Protein 5HGW (pdb70)

B-factor: mean 17.63, std 10.5, range [3.72, 69.84]

CATH classification: 3.90.45.10

InterPro domains:
  IPR023635 Peptide deformylase [MF_00163] (1-170)
  IPR023635 Peptide deformylase [PF01327] (2-158)
  IPR023635 Peptide deformylase [PIRSF004749] (2-160)
  IPR023635 Peptide deformylase [PR01576] (33-62)
  IPR023635 Peptide deformylase [PR01576] (97-108)
  IPR023635 Peptide deformylase [PR01576] (109-127)
  IPR023635 Peptide deformylase [PR01576] (128-157)
  IPR023635 Peptide deformylase [PTHR10458] (3-156)
  IPR023635 Peptide deformylase [TIGR00079] (3-159)
  IPR023635 Peptide deformylase [cd00487] (5-151)
  IPR036821 Peptide deformylase superfamily [G3DSA:3.90.45.10] (1-177)
  IPR036821 Peptide deformylase superfamily [SSF56420] (1-165)

Organism: Burkholderia ambifaria (strain MC40-6) (NCBI:txid398577)

Radius of gyration: 23.52 Å; Cα contacts (8 Å, |Δi|>4): 774; chains: 2; bounding box: 44×74×39 Å

Structure (mmCIF, N/CA/C/O backbone):
data_5HGW
#
_entry.id   5HGW
#
_cell.length_a   116.690
_cell.length_b   121.350
_cell.length_c   71.290
_cell.angle_alpha   90.000
_cell.angle_beta   90.000
_cell.angle_gamma   90.000
#
_symmetry.space_group_name_H-M   'C 2 2 21'
#
loop_
_entity.id
_entity.type
_entity.pdbx_description
1 polymer 'Peptide deformylase'
2 non-polymer 'FE (III) ION'
3 non-polymer 'SULFATE ION'
4 non-polymer 1,2-ETHANEDIOL
5 water water
#
loop_
_atom_site.group_PDB
_atom_site.id
_atom_site.type_symbol
_atom_site.label_atom_id
_atom_site.label_alt_id
_atom_site.label_comp_id
_atom_site.label_asym_id
_atom_site.label_entity_id
_atom_site.label_seq_id
_atom_site.pdbx_PDB_ins_code
_atom_site.Cartn_x
_atom_site.Cartn_y
_atom_site.Cartn_z
_atom_site.occupancy
_atom_site.B_iso_or_equiv
_atom_site.auth_seq_id
_atom_site.auth_comp_id
_atom_site.auth_asym_id
_atom_site.auth_atom_id
_atom_site.pdbx_PDB_model_num
ATOM 1 N N . HIS A 1 6 ? 42.988 38.361 -1.531 1.00 67.73 -2 HIS A N 1
ATOM 2 C CA . HIS A 1 6 ? 41.542 38.446 -1.318 1.00 65.57 -2 HIS A CA 1
ATOM 3 C C . HIS A 1 6 ? 41.160 38.340 0.161 1.00 59.66 -2 HIS A C 1
ATOM 4 O O . HIS A 1 6 ? 40.494 37.380 0.559 1.00 65.39 -2 HIS A O 1
ATOM 6 N N . HIS A 1 7 ? 41.555 39.329 0.965 1.00 44.13 -1 HIS A N 1
ATOM 7 C CA . HIS A 1 7 ? 41.393 39.216 2.410 1.00 35.09 -1 HIS A CA 1
ATOM 8 C C . HIS A 1 7 ? 39.932 39.376 2.824 1.00 27.51 -1 HIS A C 1
ATOM 9 O O . HIS A 1 7 ? 39.214 40.271 2.357 1.00 25.74 -1 HIS A O 1
ATOM 11 N N . HIS A 1 8 ? 39.488 38.496 3.721 1.00 23.39 0 HIS A N 1
ATOM 12 C CA . HIS A 1 8 ? 38.141 38.609 4.258 1.00 20.68 0 HIS A CA 1
ATOM 13 C C . HIS A 1 8 ? 37.952 39.918 5.013 1.00 22.30 0 HIS A C 1
ATOM 14 O O . HIS A 1 8 ? 38.801 40.309 5.818 1.00 24.25 0 HIS A O 1
ATOM 21 N N . MET A 1 9 ? 36.822 40.590 4.764 1.00 19.14 1 MET A N 1
ATOM 22 C CA . MET A 1 9 ? 36.432 41.789 5.497 1.00 18.55 1 MET A CA 1
ATOM 23 C C . MET A 1 9 ? 35.149 41.510 6.257 1.00 17.20 1 MET A C 1
ATOM 24 O O . MET A 1 9 ? 34.155 41.084 5.666 1.00 18.56 1 MET A O 1
ATOM 29 N N . ILE A 1 10 ? 35.166 41.760 7.563 1.00 17.10 2 ILE A N 1
ATOM 30 C CA . ILE A 1 10 ? 33.945 41.609 8.339 1.00 16.00 2 ILE A CA 1
ATOM 31 C C . ILE A 1 10 ? 32.855 42.501 7.751 1.00 15.08 2 ILE A C 1
ATOM 32 O O . ILE A 1 10 ? 33.111 43.631 7.312 1.00 18.03 2 ILE A O 1
ATOM 37 N N . ARG A 1 11 ? 31.625 41.992 7.715 1.00 14.32 3 ARG A N 1
ATOM 38 C CA A ARG A 1 11 ? 30.540 42.796 7.170 0.55 13.60 3 ARG A CA 1
ATOM 39 C CA B ARG A 1 11 ? 30.532 42.789 7.176 0.45 13.60 3 ARG A CA 1
ATOM 40 C C . ARG A 1 11 ? 30.162 43.899 8.150 1.00 13.07 3 ARG A C 1
ATOM 41 O O . ARG A 1 11 ? 29.987 43.656 9.350 1.00 13.61 3 ARG A O 1
ATOM 56 N N . GLU A 1 12 ? 30.029 45.116 7.634 1.00 13.53 4 GLU A N 1
ATOM 57 C CA . GLU A 1 12 ? 29.617 46.262 8.429 1.00 14.26 4 GLU A CA 1
ATOM 58 C C . GLU A 1 12 ? 28.119 46.253 8.693 1.00 12.00 4 GLU A C 1
ATOM 59 O O . GLU A 1 12 ? 27.314 45.789 7.876 1.00 13.96 4 GLU A O 1
ATOM 65 N N . ILE A 1 13 ? 27.739 46.799 9.849 1.00 12.69 5 ILE A N 1
ATOM 66 C CA . ILE A 1 13 ? 26.329 46.908 10.223 1.00 10.62 5 ILE A CA 1
ATOM 67 C C . ILE A 1 13 ? 25.775 48.206 9.673 1.00 10.34 5 ILE A C 1
ATOM 68 O O . ILE A 1 13 ? 26.355 49.269 9.902 1.00 14.59 5 ILE A O 1
ATOM 73 N N . LEU A 1 14 ? 24.676 48.122 8.927 1.00 9.86 6 LEU A N 1
ATOM 74 C CA . LEU A 1 14 ? 24.036 49.333 8.400 1.00 10.24 6 LEU A CA 1
ATOM 75 C C . LEU A 1 14 ? 23.396 50.136 9.530 1.00 12.82 6 LEU A C 1
ATOM 76 O O . LEU A 1 14 ? 22.780 49.568 10.434 1.00 11.40 6 LEU A O 1
ATOM 81 N N . LYS A 1 15 ? 23.526 51.464 9.467 1.00 10.45 7 LYS A N 1
ATOM 82 C CA . LYS A 1 15 ? 22.969 52.321 10.505 1.00 10.67 7 LYS A CA 1
ATOM 83 C C . LYS A 1 15 ? 21.627 52.897 10.082 1.00 11.04 7 LYS A C 1
ATOM 84 O O . LYS A 1 15 ? 21.377 53.135 8.895 1.00 10.91 7 LYS A O 1
ATOM 90 N N . MET A 1 16 ? 20.765 53.121 11.088 1.00 9.91 8 MET A N 1
ATOM 91 C CA A MET A 1 16 ? 19.457 53.709 10.816 0.51 9.50 8 MET A CA 1
ATOM 92 C CA B MET A 1 16 ? 19.462 53.732 10.855 0.49 9.83 8 MET A CA 1
ATOM 93 C C . MET A 1 16 ? 19.611 54.983 10.001 1.00 10.26 8 MET A C 1
ATOM 94 O O . MET A 1 16 ? 20.514 55.801 10.230 1.00 10.77 8 MET A O 1
ATOM 103 N N . GLY A 1 17 ? 18.721 55.126 9.010 1.00 10.64 9 GLY A N 1
ATOM 104 C CA . GLY A 1 17 ? 18.837 56.112 7.953 1.00 11.98 9 GLY A CA 1
ATOM 105 C C . GLY A 1 17 ? 19.140 55.466 6.618 1.00 11.89 9 GLY A C 1
ATOM 106 O O . GLY A 1 17 ? 18.764 56.010 5.568 1.00 14.04 9 GLY A O 1
ATOM 107 N N . ASP A 1 18 ? 19.768 54.293 6.639 1.00 12.54 10 ASP A N 1
ATOM 108 C CA . ASP A 1 18 ? 19.980 53.536 5.405 1.00 11.60 10 ASP A CA 1
ATOM 109 C C . ASP A 1 18 ? 18.649 52.962 4.931 1.00 13.02 10 ASP A C 1
ATOM 110 O O . ASP A 1 18 ? 17.962 52.297 5.718 1.00 11.72 10 ASP A O 1
ATOM 115 N N . PRO A 1 19 ? 18.217 53.225 3.694 1.00 11.57 11 PRO A N 1
ATOM 116 C CA . PRO A 1 19 ? 16.872 52.790 3.290 1.00 13.39 11 PRO A CA 1
ATOM 117 C C . PRO A 1 19 ? 16.735 51.284 3.244 1.00 12.88 11 PRO A C 1
ATOM 118 O O . PRO A 1 19 ? 15.603 50.776 3.318 1.00 14.66 11 PRO A O 1
ATOM 122 N N . ARG A 1 20 ? 17.849 50.543 3.191 1.00 13.36 12 ARG A N 1
ATOM 123 C CA . ARG A 1 20 ? 17.749 49.087 3.154 1.00 11.96 12 ARG A CA 1
ATOM 124 C C . ARG A 1 20 ? 17.120 48.532 4.425 1.00 13.23 12 ARG A C 1
ATOM 125 O O . ARG A 1 20 ? 16.508 47.444 4.397 1.00 14.14 12 ARG A O 1
ATOM 133 N N . LEU A 1 21 ? 17.252 49.255 5.556 1.00 11.05 13 LEU A N 1
ATOM 134 C CA . LEU A 1 21 ? 16.686 48.771 6.812 1.00 9.66 13 LEU A CA 1
ATOM 135 C C . LEU A 1 21 ? 15.164 48.906 6.854 1.00 12.60 13 LEU A C 1
ATOM 136 O O . LEU A 1 21 ? 14.535 48.342 7.764 1.00 12.04 13 LEU A O 1
ATOM 141 N N . LEU A 1 22 ? 14.564 49.609 5.896 1.00 12.26 14 LEU A N 1
ATOM 142 C CA . LEU A 1 22 ? 13.124 49.841 5.867 1.00 10.70 14 LEU A CA 1
ATOM 143 C C . LEU A 1 22 ? 12.422 48.901 4.902 1.00 12.79 14 LEU A C 1
ATOM 144 O O . LEU A 1 22 ? 11.182 48.926 4.799 1.00 14.34 14 LEU A O 1
ATOM 149 N N . GLU A 1 23 ? 13.187 48.094 4.169 1.00 11.20 15 GLU A N 1
ATOM 150 C CA A GLU A 1 23 ? 12.624 47.168 3.199 0.51 11.18 15 GLU A CA 1
ATOM 151 C CA B GLU A 1 23 ? 12.585 47.189 3.207 0.49 11.43 15 GLU A CA 1
ATOM 152 C C . GLU A 1 23 ? 12.035 45.948 3.909 1.00 11.11 15 GLU A C 1
ATOM 153 O O . GLU A 1 23 ? 12.312 45.688 5.080 1.00 14.32 15 GLU A O 1
ATOM 164 N N . VAL A 1 24 ? 11.185 45.217 3.195 1.00 10.71 16 VAL A N 1
ATOM 165 C CA . VAL A 1 24 ? 10.650 43.962 3.715 1.00 10.97 16 VAL A CA 1
ATOM 166 C C . VAL A 1 24 ? 11.467 42.828 3.106 1.00 10.12 16 VAL A C 1
ATOM 167 O O . VAL A 1 24 ? 11.504 42.670 1.883 1.00 11.69 16 VAL A O 1
ATOM 171 N N . ALA A 1 25 ? 12.125 42.035 3.953 1.00 9.78 17 ALA A N 1
ATOM 172 C CA . ALA A 1 25 ? 13.044 41.014 3.452 1.00 10.08 17 ALA A CA 1
ATOM 173 C C . ALA A 1 25 ? 12.323 39.900 2.707 1.00 12.73 17 ALA A C 1
ATOM 174 O O . ALA A 1 25 ? 11.182 39.544 3.018 1.00 12.37 17 ALA A O 1
ATOM 176 N N . LYS A 1 26 ? 13.033 39.331 1.686 1.00 10.89 18 LYS A N 1
ATOM 177 C CA . LYS A 1 26 ? 12.494 38.260 0.870 1.00 11.31 18 LYS A CA 1
ATOM 178 C C . LYS A 1 26 ? 12.727 36.912 1.542 1.00 11.33 18 LYS A C 1
ATOM 179 O O . LYS A 1 26 ? 13.722 36.714 2.250 1.00 11.12 18 LYS A O 1
ATOM 185 N N . PRO A 1 27 ? 11.868 35.930 1.315 1.00 11.9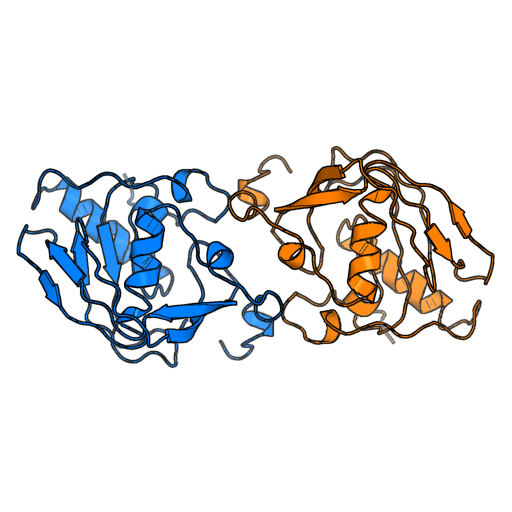5 19 PRO A N 1
ATOM 186 C CA . PRO A 1 27 ? 12.143 34.611 1.901 1.00 13.14 19 PRO A CA 1
ATOM 187 C C . PRO A 1 27 ? 13.339 33.927 1.252 1.00 12.36 19 PRO A C 1
ATOM 188 O O . PRO A 1 27 ? 13.634 34.102 0.059 1.00 15.13 19 PRO A O 1
ATOM 192 N N . VAL A 1 28 ? 14.012 33.119 2.057 1.00 12.23 20 VAL A N 1
ATOM 193 C CA . VAL A 1 28 ? 15.024 32.202 1.540 1.00 13.73 20 VAL A CA 1
ATOM 194 C C . VAL A 1 28 ? 14.338 31.073 0.785 1.00 16.27 20 VAL A C 1
ATOM 195 O O . VAL A 1 28 ? 13.472 30.372 1.331 1.00 15.64 20 VAL A O 1
ATOM 199 N N . ALA A 1 29 ? 14.758 30.849 -0.471 1.00 15.95 21 ALA A N 1
ATOM 200 C CA . ALA A 1 29 ? 14.135 29.815 -1.289 1.00 16.99 21 ALA A CA 1
ATOM 201 C C . ALA A 1 29 ? 14.831 28.467 -1.213 1.00 19.46 21 ALA A C 1
ATOM 202 O O . ALA A 1 29 ? 14.178 27.435 -1.379 1.00 24.51 21 ALA A O 1
ATOM 204 N N . GLN A 1 30 ? 16.136 28.440 -0.988 1.00 17.54 22 GLN A N 1
ATOM 205 C CA . GL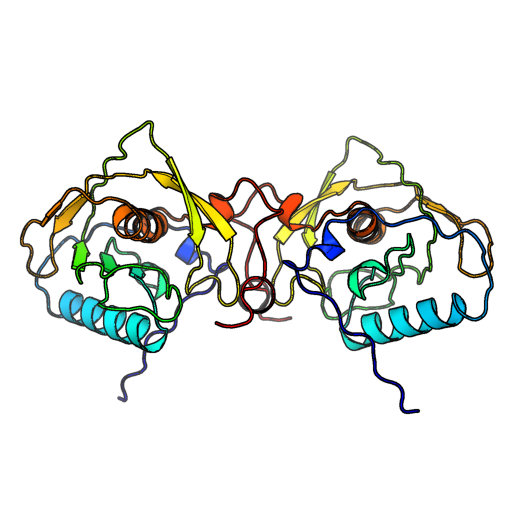N A 1 30 ? 16.873 27.185 -1.004 1.00 18.94 22 GLN A CA 1
ATOM 206 C C . GLN A 1 30 ? 17.685 27.081 0.274 1.00 17.21 22 GLN A C 1
ATOM 207 O O . GLN A 1 30 ? 18.431 28.005 0.604 1.00 18.08 22 GLN A O 1
ATOM 209 N N . PHE A 1 31 ? 17.538 25.969 0.984 1.00 15.71 23 PHE A N 1
ATOM 210 C CA . PHE A 1 31 ? 18.308 25.784 2.208 1.00 17.07 23 PHE A CA 1
ATOM 211 C C . PHE A 1 31 ? 19.579 25.004 1.941 1.00 15.50 23 PHE A C 1
ATOM 212 O O . PHE A 1 31 ? 19.752 24.377 0.894 1.00 18.04 23 PHE A O 1
ATOM 220 N N . ASP A 1 32 ? 20.494 25.088 2.910 1.00 15.53 24 ASP A N 1
ATOM 221 C CA . ASP A 1 32 ? 21.679 24.242 2.940 1.00 15.92 24 ASP A CA 1
ATOM 222 C C . ASP A 1 32 ? 22.556 24.461 1.711 1.00 17.76 24 ASP A C 1
ATOM 223 O O . ASP A 1 32 ? 23.133 23.519 1.161 1.00 20.33 24 ASP A O 1
ATOM 228 N N . THR A 1 33 ? 22.672 25.721 1.275 1.00 15.67 25 THR A N 1
ATOM 229 C CA . THR A 1 33 ? 23.564 26.027 0.165 1.00 15.43 25 THR A CA 1
ATOM 230 C C . THR A 1 33 ? 24.872 26.587 0.686 1.00 15.15 25 THR A C 1
ATOM 231 O O . THR A 1 33 ? 24.915 27.163 1.773 1.00 14.59 25 THR A O 1
ATOM 235 N N . PRO A 1 34 ? 25.957 26.483 -0.080 1.00 15.25 26 PRO A N 1
ATOM 236 C CA . PRO A 1 34 ? 27.201 27.160 0.335 1.00 15.34 26 PRO A CA 1
ATOM 237 C C . PRO A 1 34 ? 26.985 28.649 0.611 1.00 15.14 26 PRO A C 1
ATOM 238 O O . PRO A 1 34 ? 27.466 29.182 1.610 1.00 15.60 26 PRO A O 1
ATOM 242 N N . GLU A 1 35 ? 26.223 29.326 -0.247 1.00 14.08 27 GLU A N 1
ATOM 243 C CA . GLU A 1 35 ? 25.964 30.752 -0.050 1.00 14.37 27 GLU A CA 1
ATOM 244 C C . GLU A 1 35 ? 25.272 31.032 1.287 1.00 11.95 27 GLU A C 1
ATOM 245 O O . GLU A 1 35 ? 25.610 32.001 1.983 1.00 13.28 27 GLU A O 1
ATOM 251 N N . LEU A 1 36 ? 24.284 30.213 1.650 1.00 13.32 28 LEU A N 1
ATOM 252 C CA . LEU A 1 36 ? 23.581 30.408 2.917 1.00 13.23 28 LEU A CA 1
ATOM 253 C C . LEU A 1 36 ? 24.499 30.149 4.099 1.00 11.66 28 LEU A C 1
ATOM 254 O O . LEU A 1 36 ? 24.466 30.893 5.094 1.00 11.06 28 LEU A O 1
ATOM 259 N N . HIS A 1 37 ? 25.337 29.109 4.017 1.00 11.06 29 HIS A N 1
ATOM 260 C CA . HIS A 1 37 ? 26.262 28.881 5.127 1.00 10.58 29 HIS A CA 1
ATOM 261 C C . HIS A 1 37 ? 27.236 30.047 5.263 1.00 11.54 29 HIS A C 1
ATOM 262 O O . HIS A 1 37 ? 27.593 30.439 6.387 1.00 12.22 29 HIS A O 1
ATOM 269 N N . GLU A 1 38 ? 27.639 30.660 4.144 1.00 11.59 30 GLU A N 1
ATOM 270 C CA . GLU A 1 38 ? 28.521 31.817 4.253 1.00 10.57 30 GLU A CA 1
ATOM 271 C C . GLU A 1 38 ? 27.803 33.015 4.873 1.00 11.02 30 GLU A C 1
ATOM 272 O O . GLU A 1 38 ? 28.372 33.707 5.731 1.00 11.59 30 GLU A O 1
ATOM 278 N N . ILE A 1 39 ? 26.553 33.274 4.472 1.00 12.33 31 ILE A N 1
ATOM 279 C CA . ILE A 1 39 ? 25.809 34.390 5.070 1.00 10.49 31 ILE A CA 1
ATOM 280 C C . ILE A 1 39 ? 25.703 34.201 6.578 1.00 10.59 31 ILE A C 1
ATOM 281 O O . ILE A 1 39 ? 25.906 35.136 7.362 1.00 9.98 31 ILE A O 1
ATOM 286 N N . VAL A 1 40 ? 25.360 32.986 7.008 1.00 9.39 32 VAL A N 1
ATOM 287 C CA . VAL A 1 40 ? 25.209 32.735 8.439 1.00 8.86 32 VAL A CA 1
ATOM 288 C C . VAL A 1 40 ? 26.543 32.963 9.155 1.00 9.23 32 VAL A C 1
ATOM 289 O O . VAL A 1 40 ? 26.595 33.590 10.227 1.00 10.27 32 VAL A O 1
ATOM 293 N N . ALA A 1 41 ? 27.649 32.483 8.564 1.00 8.07 33 ALA A N 1
ATOM 294 C CA . ALA A 1 41 ? 28.962 32.689 9.178 1.00 9.55 33 ALA A CA 1
ATOM 295 C C . ALA A 1 41 ? 29.283 34.169 9.294 1.00 10.77 33 ALA A C 1
ATOM 296 O O . ALA A 1 41 ? 29.821 34.617 10.317 1.00 9.76 33 ALA A O 1
ATOM 298 N N . ASP A 1 42 ? 29.019 34.934 8.237 1.00 10.73 34 ASP A N 1
ATOM 299 C CA . ASP A 1 42 ? 29.285 36.368 8.307 1.00 8.42 34 ASP A CA 1
ATOM 300 C C . ASP A 1 42 ? 28.408 37.046 9.361 1.00 8.13 34 ASP A C 1
ATOM 301 O O . ASP A 1 42 ? 28.847 37.981 10.055 1.00 8.90 34 ASP A O 1
ATOM 306 N N . MET A 1 43 ? 27.146 36.625 9.467 1.00 9.03 35 MET A N 1
ATOM 307 C CA . MET A 1 43 ? 26.269 37.242 10.466 1.00 9.40 35 MET A CA 1
ATOM 308 C C . MET A 1 43 ? 26.785 36.976 11.873 1.00 8.02 35 MET A C 1
ATOM 309 O O . MET A 1 43 ? 26.840 37.893 12.703 1.00 9.67 35 MET A O 1
ATOM 314 N N . PHE A 1 44 ? 27.182 35.735 12.167 1.00 9.14 36 PHE A N 1
ATOM 315 C CA . PHE A 1 44 ? 27.717 35.478 13.509 1.00 10.21 36 PHE A CA 1
ATOM 316 C C . PHE A 1 44 ? 28.986 36.264 13.746 1.00 9.99 36 PHE A C 1
ATOM 317 O O . PHE A 1 44 ? 29.198 36.783 14.841 1.00 9.59 36 PHE A O 1
ATOM 325 N N . GLU A 1 45 ? 29.847 36.366 12.733 1.00 9.34 37 GLU A N 1
ATOM 326 C CA . GLU A 1 45 ? 31.081 37.112 12.906 1.00 10.88 37 GLU A CA 1
ATOM 327 C C . GLU A 1 45 ? 30.788 38.563 13.255 1.00 9.87 37 GLU A C 1
ATOM 328 O O . GLU A 1 45 ? 31.352 39.118 14.209 1.00 10.99 37 GLU A O 1
ATOM 334 N N . THR A 1 46 ? 29.876 39.179 12.505 1.00 9.18 38 THR A N 1
ATOM 335 C CA . THR A 1 46 ? 29.525 40.577 12.725 1.00 9.13 38 THR A CA 1
ATOM 336 C C . THR A 1 46 ? 28.845 40.767 14.079 1.00 11.08 38 THR A C 1
ATOM 337 O O . THR A 1 46 ? 29.192 41.685 14.832 1.00 11.20 38 THR A O 1
ATOM 341 N N . MET A 1 47 ? 27.901 39.889 14.410 1.00 9.45 39 MET A N 1
ATOM 342 C CA . MET A 1 47 ? 27.175 39.989 15.681 1.00 9.37 39 MET A CA 1
ATOM 343 C C . MET A 1 47 ? 28.124 39.857 16.871 1.00 13.07 39 MET A C 1
ATOM 344 O O . MET A 1 47 ? 28.096 40.666 17.809 1.00 10.90 39 MET A O 1
ATOM 349 N N . HIS A 1 48 ? 28.990 38.843 16.844 1.00 11.84 40 HIS A N 1
ATOM 350 C CA . HIS A 1 48 ? 29.872 38.623 17.985 1.00 10.27 40 HIS A CA 1
ATOM 351 C C . HIS A 1 48 ? 30.847 39.770 18.171 1.00 12.74 40 HIS A C 1
ATOM 352 O O . HIS A 1 48 ? 31.110 40.198 19.310 1.00 14.44 40 HIS A O 1
ATOM 359 N N . HIS A 1 49 ? 31.376 40.308 17.067 1.00 11.71 41 HIS A N 1
ATOM 360 C CA . HIS A 1 49 ? 32.383 41.343 17.200 1.00 11.63 41 HIS A CA 1
ATOM 361 C C . HIS A 1 49 ? 31.786 42.593 17.830 1.00 11.90 41 HIS A C 1
ATOM 362 O O . HIS A 1 49 ? 32.483 43.330 18.547 1.00 15.63 41 HIS A O 1
ATOM 369 N N . ALA A 1 50 ? 30.488 42.805 17.619 1.00 11.83 42 ALA A N 1
ATOM 370 C CA . ALA A 1 50 ? 29.777 43.973 18.112 1.00 12.20 42 ALA A CA 1
ATOM 371 C C . ALA A 1 50 ? 29.013 43.721 19.403 1.00 15.39 42 ALA A C 1
ATOM 372 O O . ALA A 1 50 ? 28.278 44.611 19.851 1.00 13.00 42 ALA A O 1
ATOM 374 N N . ASN A 1 51 ? 29.167 42.548 20.017 1.00 12.23 43 ASN A N 1
ATOM 375 C CA . ASN A 1 51 ? 28.419 42.194 21.234 1.00 11.65 43 ASN A CA 1
ATOM 376 C C . ASN A 1 51 ? 26.914 42.271 21.029 1.00 12.80 43 ASN A C 1
ATOM 377 O O . ASN A 1 51 ? 26.162 42.720 21.908 1.00 13.03 43 ASN A O 1
ATOM 382 N N . GLY A 1 52 ? 26.470 41.810 19.866 1.00 11.21 44 GLY A N 1
ATOM 383 C CA . GLY A 1 52 ? 25.045 41.815 19.566 1.00 9.89 44 GLY A CA 1
ATOM 384 C C . GLY A 1 52 ? 24.303 40.745 20.350 1.00 11.34 44 GLY A C 1
ATOM 385 O O . GLY A 1 52 ? 24.835 39.684 20.657 1.00 11.37 44 GLY A O 1
ATOM 386 N N . ALA A 1 53 ? 23.035 41.044 20.679 1.00 9.61 45 ALA A N 1
ATOM 387 C CA . ALA A 1 53 ? 22.159 39.993 21.188 1.00 11.15 45 ALA A CA 1
ATOM 388 C C . ALA A 1 53 ? 21.549 39.182 20.053 1.00 12.90 45 ALA A C 1
ATOM 389 O O . ALA A 1 53 ? 21.172 38.025 20.255 1.00 10.30 45 ALA A O 1
ATOM 391 N N . GLY A 1 54 ? 21.462 39.779 18.871 1.00 10.95 46 GLY A N 1
ATOM 392 C CA . GLY A 1 54 ? 20.899 39.133 17.698 1.00 8.95 46 GLY A CA 1
ATOM 393 C C . GLY A 1 54 ? 21.307 39.964 16.503 1.00 11.10 46 GLY A C 1
ATOM 394 O O . GLY A 1 54 ? 21.907 41.035 16.639 1.00 10.73 46 GLY A O 1
ATOM 395 N N . LEU A 1 55 ? 20.964 39.464 15.324 1.00 9.53 47 LEU A N 1
ATOM 396 C CA . LEU A 1 55 ? 21.260 40.182 14.097 1.00 9.29 47 LEU A CA 1
ATOM 397 C C . LEU A 1 55 ? 20.307 39.668 13.023 1.00 9.49 47 LEU A C 1
ATOM 398 O O . LEU A 1 55 ? 19.999 38.470 12.984 1.00 10.69 47 LEU A O 1
ATOM 403 N N . ALA A 1 56 ? 19.855 40.568 12.155 1.00 8.22 48 ALA A N 1
ATOM 404 C CA . ALA A 1 56 ? 19.033 40.190 11.003 1.00 7.60 48 ALA A CA 1
ATOM 405 C C . ALA A 1 56 ? 19.788 40.486 9.713 1.00 8.49 48 ALA A C 1
ATOM 406 O O . ALA A 1 56 ? 20.563 41.435 9.645 1.00 9.21 48 ALA A O 1
ATOM 408 N N . ALA A 1 57 ? 19.610 39.630 8.712 1.00 8.36 49 ALA A N 1
ATOM 409 C CA . ALA A 1 57 ? 20.397 39.781 7.488 1.00 8.55 49 ALA A CA 1
ATOM 410 C C . ALA A 1 57 ? 20.290 41.171 6.859 1.00 11.70 49 ALA A C 1
ATOM 411 O O . ALA A 1 57 ? 21.310 41.671 6.356 1.00 10.32 49 ALA A O 1
ATOM 413 N N . PRO A 1 58 ? 19.151 41.867 6.887 1.00 9.88 50 PRO A N 1
ATOM 414 C CA . PRO A 1 58 ? 19.133 43.216 6.283 1.00 10.47 50 PRO A CA 1
ATOM 415 C C . PRO A 1 58 ? 20.111 44.173 6.929 1.00 10.07 50 PRO A C 1
ATOM 416 O O . PRO A 1 58 ? 20.559 45.116 6.260 1.00 11.48 50 PRO A O 1
ATOM 420 N N . GLN A 1 59 ? 20.510 43.918 8.173 1.00 9.53 51 GLN A N 1
ATOM 421 C CA . GLN A 1 59 ? 21.463 44.799 8.833 1.00 9.18 51 GLN A CA 1
ATOM 422 C C . GLN A 1 59 ? 22.865 44.700 8.256 1.00 10.65 51 GLN A C 1
ATOM 423 O O . GLN A 1 59 ? 23.698 45.572 8.558 1.00 11.64 51 GLN A O 1
ATOM 429 N N . ILE A 1 60 ? 23.183 43.620 7.520 1.00 10.95 52 ILE A N 1
ATOM 430 C CA . ILE A 1 60 ? 24.452 43.580 6.794 1.00 10.89 52 ILE A CA 1
ATOM 431 C C . ILE A 1 60 ? 24.193 43.622 5.290 1.00 11.48 52 ILE A C 1
ATOM 432 O O . ILE A 1 60 ? 25.026 43.156 4.486 1.00 14.99 52 ILE A O 1
ATOM 437 N N . GLY A 1 61 ? 23.080 44.246 4.898 1.00 11.78 53 GLY A N 1
ATOM 438 C CA . GLY A 1 61 ? 22.854 44.504 3.484 1.00 12.24 53 GLY A CA 1
ATOM 439 C C . GLY A 1 61 ? 22.345 43.329 2.675 1.00 15.14 53 GLY A C 1
ATOM 440 O O . GLY A 1 61 ? 22.429 43.363 1.446 1.00 19.71 53 GLY A O 1
ATOM 441 N N . ILE A 1 62 ? 21.777 42.318 3.318 1.00 12.76 54 ILE A N 1
ATOM 442 C CA . ILE A 1 62 ? 21.276 41.107 2.663 1.00 11.41 54 ILE A CA 1
ATOM 443 C C . ILE A 1 62 ? 19.774 41.057 2.919 1.00 11.39 54 ILE A C 1
ATOM 444 O O . ILE A 1 62 ? 19.332 40.859 4.067 1.00 12.04 54 ILE A O 1
ATOM 449 N N . GLY A 1 63 ? 18.984 41.194 1.845 1.00 13.14 55 GLY A N 1
ATOM 450 C CA . GLY A 1 63 ? 17.543 41.363 1.976 1.00 11.58 55 GLY A CA 1
ATOM 451 C C . GLY A 1 63 ? 16.789 40.052 2.066 1.00 9.91 55 GLY A C 1
ATOM 452 O O . GLY A 1 63 ? 15.870 39.802 1.282 1.00 12.06 55 GLY A O 1
ATOM 453 N N . LEU A 1 64 ? 17.174 39.223 3.040 1.00 9.83 56 LEU A N 1
ATOM 454 C CA . LEU A 1 64 ? 16.622 37.889 3.207 1.00 9.10 56 LEU A CA 1
ATOM 455 C C . LEU A 1 64 ? 16.112 37.687 4.630 1.00 9.44 56 LEU A C 1
ATOM 456 O O . LEU A 1 64 ? 16.611 38.296 5.591 1.00 9.22 56 LEU A O 1
ATOM 461 N N . GLN A 1 65 ? 15.137 36.789 4.759 1.00 9.99 57 GLN A N 1
ATOM 462 C CA . GLN A 1 65 ? 14.494 36.511 6.051 1.00 9.81 57 GLN A CA 1
ATOM 463 C C . GLN A 1 65 ? 15.352 35.549 6.866 1.00 8.41 57 GLN A C 1
ATOM 464 O O . GLN A 1 65 ? 15.051 34.361 7.011 1.00 9.53 57 GLN A O 1
ATOM 470 N N . ILE A 1 66 ? 16.437 36.085 7.422 1.00 8.20 58 ILE A N 1
ATOM 471 C CA . ILE A 1 66 ? 17.374 35.308 8.235 1.00 8.24 58 ILE A CA 1
ATOM 472 C C . ILE A 1 66 ? 17.637 36.113 9.498 1.00 9.86 58 ILE A C 1
ATOM 473 O O . ILE A 1 66 ? 18.070 37.275 9.414 1.00 10.21 58 ILE A O 1
ATOM 478 N N . ILE A 1 67 ? 17.393 35.510 10.660 1.00 9.31 59 ILE A N 1
ATOM 479 C CA . ILE A 1 67 ? 17.781 36.130 11.920 1.00 8.15 59 ILE A CA 1
ATOM 480 C C . ILE A 1 67 ? 18.622 35.137 12.701 1.00 8.75 59 ILE A C 1
ATOM 481 O O . ILE A 1 67 ? 18.456 33.916 12.589 1.00 9.56 59 ILE A O 1
ATOM 486 N N . ILE A 1 68 ? 19.561 35.678 13.488 1.00 9.26 60 ILE A N 1
ATOM 487 C CA . ILE A 1 68 ? 20.324 34.897 14.456 1.00 9.21 60 ILE A CA 1
ATOM 488 C C . ILE A 1 68 ? 20.214 35.592 15.804 1.00 9.73 60 ILE A C 1
ATOM 489 O O . ILE A 1 68 ? 19.952 36.800 15.874 1.00 9.65 60 ILE A O 1
ATOM 494 N N . PHE A 1 69 ? 20.358 34.809 16.878 1.00 9.30 61 PHE A N 1
ATOM 495 C CA . PHE A 1 69 ? 20.306 35.403 18.211 1.00 9.84 61 PHE A CA 1
ATOM 496 C C . PHE A 1 69 ? 20.823 34.399 19.227 1.00 13.33 61 PHE A C 1
ATOM 497 O O . PHE A 1 69 ? 20.984 33.218 18.930 1.00 12.88 61 PHE A O 1
ATOM 505 N N . GLY A 1 70 ? 21.121 34.900 20.411 1.00 12.03 62 GLY A N 1
ATOM 506 C CA . GLY A 1 70 ? 21.436 34.035 21.532 1.00 13.89 62 GLY A CA 1
ATOM 507 C C . GLY A 1 70 ? 22.884 34.149 21.963 1.00 13.10 62 GLY A C 1
ATOM 508 O O . GLY A 1 70 ? 23.762 34.586 21.221 1.00 14.16 62 GLY A O 1
ATOM 509 N N . PHE A 1 71 ? 23.114 33.744 23.217 1.00 11.89 63 PHE A N 1
ATOM 510 C CA . PHE A 1 71 ? 24.355 33.958 23.966 1.00 12.49 63 PHE A CA 1
ATOM 511 C C . PHE A 1 71 ? 24.200 33.289 25.321 1.00 15.35 63 PHE A C 1
ATOM 512 O O . PHE A 1 71 ? 23.083 33.001 25.762 1.00 14.74 63 PHE A O 1
ATOM 520 N N . GLY A 1 72 ? 25.338 33.023 25.974 1.00 14.17 64 GLY A N 1
ATOM 521 C CA . GLY A 1 72 ? 25.291 32.687 27.391 1.00 15.15 64 GLY A CA 1
ATOM 522 C C . GLY A 1 72 ? 25.148 33.963 28.192 1.00 21.81 64 GLY A C 1
ATOM 523 O O . GLY A 1 72 ? 24.287 34.080 29.065 1.00 20.26 64 GLY A O 1
ATOM 524 N N . SER A 1 73 ? 25.982 34.946 27.885 1.00 18.64 65 SER A N 1
ATOM 525 C CA A SER A 1 73 ? 25.914 36.245 28.537 0.55 18.01 65 SER A CA 1
ATOM 526 C CA B SER A 1 73 ? 25.928 36.245 28.540 0.45 18.19 65 SER A CA 1
ATOM 527 C C . SER A 1 73 ? 26.212 37.301 27.488 1.00 19.38 65 SER A C 1
ATOM 528 O O . SER A 1 73 ? 26.843 37.023 26.455 1.00 18.73 65 SER A O 1
ATOM 533 N N . ASN A 1 74 ? 25.735 38.515 27.742 1.00 15.37 66 ASN A N 1
ATOM 534 C CA . ASN A 1 74 ? 25.888 39.575 26.749 1.00 13.31 66 ASN A CA 1
ATOM 535 C C . ASN A 1 74 ? 26.222 40.859 27.488 1.00 13.70 66 ASN A C 1
ATOM 536 O O . ASN A 1 74 ? 25.516 41.221 28.440 1.00 15.06 66 ASN A O 1
ATOM 541 N N . ASN A 1 75 ? 27.296 41.548 27.079 1.00 15.04 67 ASN A N 1
ATOM 542 C CA . ASN A 1 75 ? 27.696 42.692 27.896 1.00 14.37 67 ASN A CA 1
ATOM 543 C C . ASN A 1 75 ? 27.043 44.003 27.473 1.00 15.32 67 ASN A C 1
ATOM 544 O O . ASN A 1 75 ? 27.230 45.009 28.156 1.00 18.84 67 ASN A O 1
ATOM 549 N N . ARG A 1 76 ? 26.250 44.018 26.397 1.00 12.72 68 ARG A N 1
ATOM 550 C CA . ARG A 1 76 ? 25.404 45.168 26.109 1.00 10.69 68 ARG A CA 1
ATOM 551 C C . ARG A 1 76 ? 24.061 45.063 26.809 1.00 11.09 68 ARG A C 1
ATOM 552 O O . ARG A 1 76 ? 23.380 46.095 26.973 1.00 10.69 68 ARG A O 1
ATOM 560 N N . TYR A 1 77 ? 23.671 43.846 27.207 1.00 11.00 69 TYR A N 1
ATOM 561 C CA . TYR A 1 77 ? 22.433 43.591 27.961 1.00 9.35 69 TYR A CA 1
ATOM 562 C C . TYR A 1 77 ? 22.816 42.709 29.132 1.00 9.61 69 TYR A C 1
ATOM 563 O O . TYR A 1 77 ? 22.504 41.507 29.162 1.00 11.10 69 TYR A O 1
ATOM 572 N N . PRO A 1 78 ? 23.583 43.252 30.080 1.00 9.67 70 PRO A N 1
ATOM 573 C CA . PRO A 1 78 ? 24.135 42.410 31.157 1.00 12.36 70 PRO A CA 1
ATOM 574 C C . PRO A 1 78 ? 23.082 41.790 32.075 1.00 11.18 70 PRO A C 1
ATOM 575 O O . PRO A 1 78 ? 23.403 40.832 32.797 1.00 12.22 70 PRO A O 1
ATOM 579 N N . ASP A 1 79 ? 21.857 42.309 32.098 1.00 11.10 71 ASP A N 1
ATOM 580 C CA . ASP A 1 79 ? 20.825 41.694 32.926 1.00 12.24 71 ASP A CA 1
ATOM 581 C C . ASP A 1 79 ? 20.114 40.569 32.194 1.00 11.17 71 ASP A C 1
ATOM 582 O O . ASP A 1 79 ? 19.323 39.852 32.818 1.00 11.18 71 ASP A O 1
ATOM 587 N N . ALA A 1 80 ? 20.373 40.404 30.910 1.00 9.39 72 ALA A N 1
ATOM 588 C CA . ALA A 1 80 ? 19.666 39.375 30.142 1.00 9.43 72 ALA A CA 1
ATOM 589 C C . ALA A 1 80 ? 20.144 37.976 30.528 1.00 11.19 72 ALA A C 1
ATOM 590 O O . ALA A 1 80 ? 21.351 37.750 30.699 1.00 12.59 72 ALA A O 1
ATOM 592 N N . PRO A 1 81 ? 19.220 37.032 30.688 1.00 9.72 73 PRO A N 1
ATOM 593 C CA . PRO A 1 81 ? 19.580 35.637 30.953 1.00 10.17 73 PRO A CA 1
ATOM 594 C C . PRO A 1 81 ? 20.101 34.985 29.687 1.00 11.24 73 PRO A C 1
ATOM 595 O O . PRO A 1 81 ? 19.960 35.553 28.599 1.00 11.52 73 PRO A O 1
ATOM 599 N N . PRO A 1 82 ? 20.667 33.794 29.780 1.00 11.20 74 PRO A N 1
ATOM 600 C CA . PRO A 1 82 ? 21.051 33.060 28.567 1.00 10.31 74 PRO A CA 1
ATOM 601 C C . PRO A 1 82 ? 19.862 32.907 27.618 1.00 14.20 74 PRO A C 1
ATOM 602 O O . PRO A 1 82 ? 18.722 32.719 28.046 1.00 12.25 74 PRO A O 1
ATOM 606 N N . VAL A 1 83 ? 20.140 33.021 26.313 1.00 10.88 75 VAL A N 1
ATOM 607 C CA . VAL A 1 83 ? 19.149 32.841 25.253 1.00 10.91 75 VAL A CA 1
ATOM 608 C C . VAL A 1 83 ? 19.733 31.805 24.305 1.00 11.87 75 VAL A C 1
ATOM 609 O O . VAL A 1 83 ? 20.895 31.943 23.893 1.00 12.77 75 VAL A O 1
ATOM 613 N N . PRO A 1 84 ? 19.002 30.758 23.926 1.00 14.62 76 PRO A N 1
ATOM 614 C CA . PRO A 1 84 ? 19.607 29.717 23.079 1.00 14.17 76 PRO A CA 1
ATOM 615 C C . PRO A 1 84 ? 20.109 30.271 21.753 1.00 12.69 76 PRO A C 1
ATOM 616 O O . PRO A 1 84 ? 19.398 30.994 21.058 1.00 13.19 76 PRO A O 1
ATOM 620 N N . GLU A 1 85 ? 21.349 29.930 21.408 1.00 13.96 77 GLU A N 1
ATOM 621 C CA . GLU A 1 85 ? 21.889 30.355 20.123 1.00 13.12 77 GLU A CA 1
ATOM 622 C C . GLU A 1 85 ? 21.102 29.695 19.007 1.00 12.70 77 GLU A C 1
ATOM 623 O O . GLU A 1 85 ? 20.957 28.460 18.973 1.00 15.85 77 GLU A O 1
ATOM 629 N N . THR A 1 86 ? 20.588 30.518 18.088 1.00 10.41 78 THR A N 1
ATOM 630 C CA . THR A 1 86 ? 19.606 30.088 17.110 1.00 9.26 78 THR A CA 1
ATOM 631 C C . THR A 1 86 ? 19.837 30.785 15.782 1.00 10.00 78 THR A C 1
ATOM 632 O O . THR A 1 86 ? 20.137 31.982 15.743 1.00 10.84 78 THR A O 1
ATOM 636 N N . VAL A 1 87 ? 19.693 30.014 14.701 1.00 10.69 79 VAL A N 1
ATOM 637 C CA . VAL A 1 87 ? 19.528 30.527 13.342 1.00 9.42 79 VAL A CA 1
ATOM 638 C C . VAL A 1 87 ? 18.086 30.260 12.941 1.00 10.46 79 VAL A C 1
ATOM 639 O O . VAL A 1 87 ? 17.646 29.106 12.950 1.00 10.58 79 VAL A O 1
ATOM 643 N N . LEU A 1 88 ? 17.339 31.316 12.610 1.00 8.89 80 LEU A N 1
ATOM 644 C CA . LEU A 1 88 ? 15.913 31.174 12.305 1.00 9.05 80 LEU A CA 1
ATOM 645 C C . LEU A 1 88 ? 15.653 31.819 10.950 1.00 10.07 80 LEU A C 1
ATOM 646 O O . LEU A 1 88 ? 15.833 33.035 10.777 1.00 10.37 80 LEU A O 1
ATOM 651 N N . ILE A 1 89 ? 15.214 31.003 9.993 1.00 9.29 81 ILE A N 1
ATOM 652 C CA . ILE A 1 89 ? 15.043 31.440 8.614 1.00 9.68 81 ILE A CA 1
ATOM 653 C C . ILE A 1 89 ? 13.566 31.353 8.257 1.00 9.69 81 ILE A C 1
ATOM 654 O O . ILE A 1 89 ? 12.865 30.427 8.689 1.00 10.74 81 ILE A O 1
ATOM 659 N N . ASN A 1 90 ? 13.099 32.331 7.474 1.00 8.44 82 ASN A N 1
ATOM 660 C CA . ASN A 1 90 ? 11.686 32.479 7.135 1.00 9.19 82 ASN A CA 1
ATOM 661 C C . ASN A 1 90 ? 10.776 32.387 8.364 1.00 10.44 82 ASN A C 1
ATOM 662 O O . ASN A 1 90 ? 9.821 31.605 8.381 1.00 13.51 82 ASN A O 1
ATOM 667 N N . PRO A 1 91 ? 11.021 33.198 9.386 1.00 9.90 83 PRO A N 1
ATOM 668 C CA . PRO A 1 91 ? 10.275 33.052 10.642 1.00 9.79 83 PRO A CA 1
ATOM 669 C C . PRO A 1 91 ? 8.803 33.370 10.484 1.00 12.10 83 PRO A C 1
ATOM 670 O O . PRO A 1 91 ? 8.405 34.247 9.711 1.00 12.64 83 PRO A O 1
ATOM 674 N N . LYS A 1 92 ? 7.995 32.627 11.236 1.00 9.45 84 LYS A N 1
ATOM 675 C CA A LYS A 1 92 ? 6.583 32.938 11.438 0.57 9.93 84 LYS A CA 1
ATOM 676 C CA B LYS A 1 92 ? 6.589 32.940 11.434 0.43 10.14 84 LYS A CA 1
ATOM 677 C C . LYS A 1 92 ? 6.417 33.151 12.930 1.00 11.51 84 LYS A C 1
ATOM 678 O O . LYS A 1 92 ? 6.753 32.268 13.721 1.00 12.03 84 LYS A O 1
ATOM 689 N N . 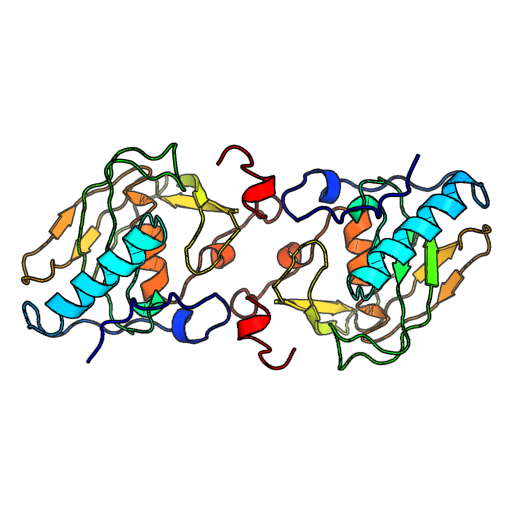LEU A 1 93 ? 5.946 34.335 13.318 1.00 8.56 85 LEU A N 1
ATOM 690 C CA . LEU A 1 93 ? 5.733 34.647 14.718 1.00 7.59 85 LEU A CA 1
ATOM 691 C C . LEU A 1 93 ? 4.235 34.677 15.005 1.00 9.35 85 LEU A C 1
ATOM 692 O O . LEU A 1 93 ? 3.406 34.994 14.125 1.00 11.28 85 LEU A O 1
ATOM 697 N N . GLU A 1 94 ? 3.897 34.274 16.231 1.00 9.70 86 GLU A N 1
ATOM 698 C CA A GLU A 1 94 ? 2.565 34.493 16.782 0.51 9.27 86 GLU A CA 1
ATOM 699 C CA B GLU A 1 94 ? 2.568 34.482 16.777 0.49 9.29 86 GLU A CA 1
ATOM 700 C C . GLU A 1 94 ? 2.721 35.307 18.047 1.00 9.73 86 GLU A C 1
ATOM 701 O O . GLU A 1 94 ? 3.412 34.896 18.977 1.00 13.73 86 GLU A O 1
ATOM 712 N N . TYR A 1 95 ? 2.088 36.456 18.072 1.00 8.24 87 TYR A N 1
ATOM 713 C CA . TYR A 1 95 ? 2.034 37.250 19.294 1.00 7.88 87 TYR A CA 1
ATOM 714 C C . TYR A 1 95 ? 0.941 36.711 20.207 1.00 9.95 87 TYR A C 1
ATOM 715 O O . TYR A 1 95 ? -0.164 36.377 19.747 1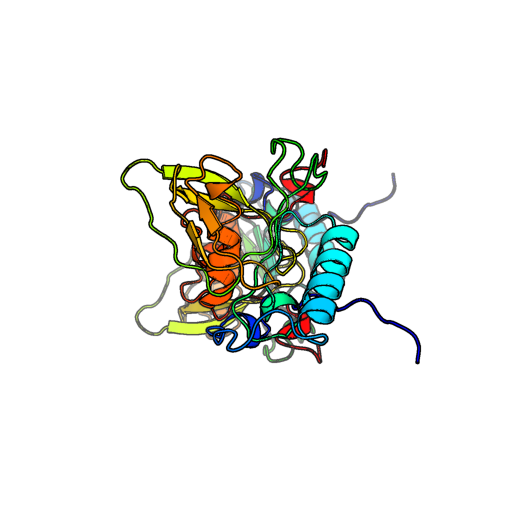.00 10.72 87 TYR A O 1
ATOM 724 N N . MET A 1 96 ? 1.197 36.732 21.521 1.00 8.96 88 MET A N 1
ATOM 725 C CA . MET A 1 96 ? 0.231 36.228 22.500 1.00 9.62 88 MET A CA 1
ATOM 726 C C . MET A 1 96 ? -0.315 37.333 23.409 1.00 9.55 88 MET A C 1
ATOM 727 O O . MET A 1 96 ? 0.198 37.544 24.527 1.00 12.44 88 MET A O 1
ATOM 732 N N . PRO A 1 97 ? -1.369 38.042 23.002 1.00 9.80 89 PRO A N 1
ATOM 733 C CA . PRO A 1 97 ? -1.978 39.042 23.886 1.00 10.77 89 PRO A CA 1
ATOM 734 C C . PRO A 1 97 ? -2.573 38.383 25.119 1.00 11.06 89 PRO A C 1
ATOM 735 O O . PRO A 1 97 ? -2.885 37.185 25.115 1.00 12.08 89 PRO A O 1
ATOM 739 N N . PRO A 1 98 ? -2.815 39.142 26.180 1.00 10.49 90 PRO A N 1
ATOM 740 C CA . PRO A 1 98 ? -2.617 40.586 26.282 1.00 10.30 90 PRO A CA 1
ATOM 741 C C . PRO A 1 98 ? -1.389 41.015 27.048 1.00 10.52 90 PRO A C 1
ATOM 742 O O . PRO A 1 98 ? -1.208 42.225 27.193 1.00 12.99 90 PRO A O 1
ATOM 746 N N . ASP A 1 99 ? -0.584 40.078 27.577 1.00 10.56 91 ASP A N 1
ATOM 747 C CA . ASP A 1 99 ? 0.466 40.458 28.525 1.00 10.86 91 ASP A CA 1
ATOM 748 C C . ASP A 1 99 ? 1.652 41.086 27.818 1.00 11.56 91 ASP A C 1
ATOM 749 O O . ASP A 1 99 ? 2.309 40.443 26.988 1.00 10.90 91 ASP A O 1
ATOM 754 N N . MET A 1 100 ? 1.920 42.345 28.146 1.00 10.24 92 MET A N 1
ATOM 755 C CA . MET A 1 100 ? 3.022 43.092 27.565 1.00 9.51 92 MET A CA 1
ATOM 756 C C . MET A 1 100 ? 4.052 43.394 28.641 1.00 12.21 92 MET A C 1
ATOM 757 O O . MET A 1 100 ? 3.752 43.414 29.837 1.00 15.31 92 MET A O 1
ATOM 762 N N . GLU A 1 101 ? 5.288 43.590 28.203 1.00 8.47 93 GLU A N 1
ATOM 763 C CA . GLU A 1 101 ? 6.363 43.953 29.121 1.00 8.90 93 GLU A CA 1
ATOM 764 C C . GLU A 1 101 ? 7.190 45.062 28.496 1.00 8.71 93 GLU A C 1
ATOM 765 O O . GLU A 1 101 ? 7.556 44.981 27.320 1.00 9.74 93 GLU A O 1
ATOM 771 N N . GLU A 1 102 ? 7.498 46.101 29.292 1.00 11.64 94 GLU A N 1
ATOM 772 C CA . GLU A 1 102 ? 8.433 47.132 28.841 1.00 9.21 94 GLU A CA 1
ATOM 773 C C . GLU A 1 102 ? 9.851 46.734 29.210 1.00 10.21 94 GLU A C 1
ATOM 774 O O . GLU A 1 102 ? 10.094 46.021 30.192 1.00 12.07 94 GLU A O 1
ATOM 780 N N . GLY A 1 103 ? 10.791 47.192 28.401 1.00 8.18 95 GLY A N 1
ATOM 781 C CA . GLY A 1 103 ? 12.203 46.967 28.687 1.00 7.84 95 GLY A CA 1
ATOM 782 C C . GLY A 1 103 ? 13.056 47.895 27.859 1.00 7.15 95 GLY A C 1
ATOM 783 O O . GLY A 1 103 ? 12.628 48.376 26.807 1.00 9.25 95 GLY A O 1
ATOM 784 N N . TRP A 1 104 ? 14.267 48.150 28.348 1.00 7.72 96 TRP A N 1
ATOM 785 C CA . TRP A 1 104 ? 15.207 48.977 27.602 1.00 7.05 96 TRP A CA 1
ATOM 786 C C . TRP A 1 104 ? 15.803 48.178 26.449 1.00 10.70 96 TRP A C 1
ATOM 787 O O . TRP A 1 104 ? 16.350 47.084 26.660 1.00 14.07 96 TRP A O 1
ATOM 798 N N . GLU A 1 105 ? 15.687 48.708 25.234 1.00 7.15 97 GLU A N 1
ATOM 799 C CA . GLU A 1 105 ? 16.255 48.075 24.045 1.00 7.20 97 GLU A CA 1
ATOM 800 C C . GLU A 1 105 ? 17.293 48.974 23.407 1.00 8.66 97 GLU A C 1
ATOM 801 O O . GLU A 1 105 ? 17.185 50.206 23.438 1.00 10.36 97 GLU A O 1
ATOM 807 N N . GLY A 1 106 ? 18.284 48.316 22.812 1.00 8.91 98 GLY A N 1
ATOM 808 C CA . GLY A 1 106 ? 19.180 48.977 21.901 1.00 9.42 98 GLY A CA 1
ATOM 809 C C . GLY A 1 106 ? 19.156 48.252 20.585 1.00 10.68 98 GLY A C 1
ATOM 810 O O . GLY A 1 106 ? 18.306 47.377 20.343 1.00 12.95 98 GLY A O 1
ATOM 811 N N . CYS A 1 107 ? 20.091 48.612 19.722 1.00 9.32 99 CYS A N 1
ATOM 812 C CA . CYS A 1 107 ? 20.159 48.012 18.397 1.00 9.83 99 CYS A CA 1
ATOM 813 C C . CYS A 1 107 ? 21.529 48.332 17.834 1.00 9.19 99 CYS A C 1
ATOM 814 O O . CYS A 1 107 ? 21.972 49.481 17.912 1.00 11.43 99 CYS A O 1
ATOM 817 N N . LEU A 1 108 ? 22.179 47.326 17.234 1.00 9.97 100 LEU A N 1
ATOM 818 C CA . LEU A 1 108 ? 23.448 47.584 16.606 1.00 12.20 100 LEU A CA 1
ATOM 819 C C . LEU A 1 108 ? 23.320 48.582 15.452 1.00 12.06 100 LEU A C 1
ATOM 820 O O . LEU A 1 108 ? 24.321 49.195 15.085 1.00 13.40 100 LEU A O 1
ATOM 825 N N . SER A 1 109 ? 22.131 48.719 14.845 1.00 11.88 101 SER A N 1
ATOM 826 C CA . SER A 1 109 ? 21.935 49.729 13.809 1.00 10.10 101 SER A CA 1
ATOM 827 C C . SER A 1 109 ? 21.606 51.096 14.392 1.00 10.27 101 SER A C 1
ATOM 828 O O . SER A 1 109 ? 21.493 52.059 13.627 1.00 11.72 101 SER A O 1
ATOM 831 N N . VAL A 1 110 ? 21.489 51.193 15.708 1.00 10.14 102 VAL A N 1
ATOM 832 C CA . VAL A 1 110 ? 21.267 52.482 16.372 1.00 9.68 102 VAL A CA 1
ATOM 833 C C . VAL A 1 110 ? 22.332 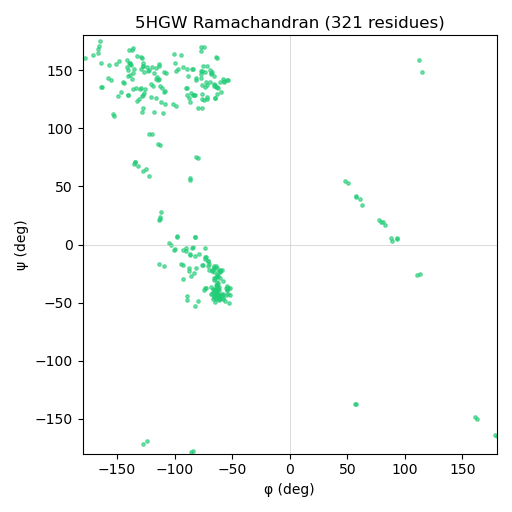52.614 17.454 1.00 11.70 102 VAL A C 1
ATOM 834 O O . VAL A 1 110 ? 22.016 52.638 18.661 1.00 10.31 102 VAL A O 1
ATOM 838 N N . PRO A 1 111 ? 23.602 52.665 17.075 1.00 11.41 103 PRO A N 1
ATOM 839 C CA . PRO A 1 111 ? 24.665 52.656 18.088 1.00 10.92 103 PRO A CA 1
ATOM 840 C C . PRO A 1 111 ? 24.521 53.798 19.081 1.00 10.08 103 PRO A C 1
ATOM 841 O O . PRO A 1 111 ? 24.193 54.932 18.718 1.00 12.33 103 PRO A O 1
ATOM 845 N N . GLY A 1 112 ? 24.791 53.474 20.347 1.00 10.85 104 GLY A N 1
ATOM 846 C CA . GLY A 1 112 ? 24.927 54.464 21.386 1.00 9.59 104 GLY A CA 1
ATOM 847 C C . GLY A 1 112 ? 23.660 54.866 22.085 1.00 9.20 104 GLY A C 1
ATOM 848 O O . GLY A 1 112 ? 23.718 55.774 22.934 1.00 9.63 104 GLY A O 1
ATOM 849 N N . MET A 1 113 ? 22.527 54.212 21.794 1.00 9.94 105 MET A N 1
ATOM 850 C CA A MET A 1 113 ? 21.247 54.634 22.359 0.70 7.85 105 MET A CA 1
ATOM 851 C CA B MET A 1 113 ? 21.217 54.618 22.292 0.30 8.81 105 MET A CA 1
ATOM 852 C C . MET A 1 113 ? 20.525 53.456 22.985 1.00 9.82 105 MET A C 1
ATOM 853 O O . MET A 1 113 ? 20.791 52.283 22.683 1.00 11.60 105 MET A O 1
ATOM 862 N N . ARG A 1 114 ? 19.574 53.799 23.848 1.00 9.12 106 ARG A N 1
ATOM 863 C CA . ARG A 1 114 ? 18.600 52.847 24.391 1.00 7.98 106 ARG A CA 1
ATOM 864 C C . ARG A 1 114 ? 17.242 53.539 24.485 1.00 7.65 106 ARG A C 1
ATOM 865 O O . ARG A 1 114 ? 17.166 54.762 24.675 1.00 8.95 106 ARG A O 1
ATOM 873 N N . GLY A 1 115 ? 16.172 52.743 24.398 1.00 8.42 107 GLY A N 1
ATOM 874 C CA . GLY A 1 115 ? 14.838 53.298 24.593 1.00 7.42 107 GLY A CA 1
ATOM 875 C C . GLY A 1 115 ? 13.924 52.220 25.150 1.00 7.39 107 GLY A C 1
ATOM 876 O O . GLY A 1 115 ? 14.161 51.033 24.929 1.00 8.81 107 GLY A O 1
ATOM 877 N N . VAL A 1 116 ? 12.877 52.641 25.846 1.00 8.53 108 VAL A N 1
ATOM 878 C CA . VAL A 1 116 ? 11.937 51.673 26.426 1.00 7.06 108 VAL A CA 1
ATOM 879 C C . VAL A 1 116 ? 10.929 51.265 25.372 1.00 10.40 108 VAL A C 1
ATOM 880 O O . VAL A 1 116 ? 10.306 52.126 24.734 1.00 10.32 108 VAL A O 1
ATOM 884 N N . VAL A 1 117 ? 10.761 49.944 25.186 1.00 7.55 109 VAL A N 1
ATOM 885 C CA . VAL A 1 117 ? 9.873 49.388 24.168 1.00 7.01 109 VAL A CA 1
ATOM 886 C C . VAL A 1 117 ? 8.961 48.374 24.833 1.00 7.35 109 VAL A C 1
ATOM 887 O O . VAL A 1 117 ? 9.436 47.510 25.591 1.00 7.40 109 VAL A O 1
ATOM 891 N N . SER A 1 118 ? 7.666 48.441 24.508 1.00 6.45 110 SER A N 1
ATOM 892 C CA . SER A 1 118 ? 6.719 47.431 24.976 1.00 8.52 110 SER A CA 1
ATOM 893 C C . SER A 1 118 ? 6.737 46.254 23.993 1.00 8.85 110 SER A C 1
ATOM 894 O O . SER A 1 118 ? 6.604 46.453 22.774 1.00 9.99 110 SER A O 1
ATOM 897 N N . ARG A 1 119 ? 6.869 45.035 24.514 1.00 6.72 111 ARG A N 1
ATOM 898 C CA . ARG A 1 119 ? 6.858 43.822 23.686 1.00 6.96 111 ARG A CA 1
ATOM 899 C C . ARG A 1 119 ? 5.863 42.823 24.267 1.00 7.21 111 ARG A C 1
ATOM 900 O O . ARG A 1 119 ? 5.532 42.875 25.445 1.00 8.70 111 ARG A O 1
ATOM 908 N N . TYR A 1 120 ? 5.449 41.848 23.458 1.00 7.09 112 TYR A N 1
ATOM 909 C CA . TYR A 1 120 ? 4.706 40.735 24.035 1.00 7.14 112 TYR A CA 1
ATOM 910 C C . TYR A 1 120 ? 5.585 39.975 25.012 1.00 9.09 112 TYR A C 1
ATOM 911 O O . TYR A 1 120 ? 6.745 39.682 24.716 1.00 9.07 112 TYR A O 1
ATOM 920 N N . ALA A 1 121 ? 5.013 39.643 26.175 1.00 9.01 113 ALA A N 1
ATOM 921 C CA . ALA A 1 121 ? 5.736 38.828 27.150 1.00 9.49 113 ALA A CA 1
ATOM 922 C C . ALA A 1 121 ? 6.029 37.455 26.591 1.00 10.77 113 ALA A C 1
ATOM 923 O O . ALA A 1 121 ? 7.048 36.855 26.935 1.00 12.48 113 ALA A O 1
ATOM 925 N N . LYS A 1 122 ? 5.146 36.937 25.732 1.00 9.03 114 LYS A N 1
ATOM 926 C CA . LYS A 1 122 ? 5.319 35.617 25.149 1.00 9.66 114 LYS A CA 1
ATOM 927 C C . LYS A 1 122 ? 4.991 35.647 23.670 1.00 10.14 114 LYS A C 1
ATOM 928 O O . LYS A 1 122 ? 4.039 36.321 23.247 1.00 10.45 114 LYS A O 1
ATOM 934 N N . VAL A 1 123 ? 5.769 34.884 22.889 1.00 9.11 115 VAL A N 1
ATOM 935 C CA . VAL A 1 123 ? 5.498 34.667 21.479 1.00 9.03 115 VAL A CA 1
ATOM 936 C C . VAL A 1 123 ? 5.758 33.210 21.142 1.00 12.60 115 VAL A C 1
ATOM 937 O O . VAL A 1 123 ? 6.499 32.507 21.833 1.00 13.06 115 VAL A O 1
ATOM 941 N N . ARG A 1 124 ? 5.100 32.738 20.085 1.00 9.17 116 ARG A N 1
ATOM 942 C CA A ARG A 1 124 ? 5.492 31.494 19.436 0.43 9.61 116 ARG A CA 1
ATOM 943 C CA B ARG A 1 124 ? 5.472 31.495 19.427 0.57 9.62 116 ARG A CA 1
ATOM 944 C C . ARG A 1 124 ? 6.295 31.843 18.190 1.00 10.80 116 ARG A C 1
ATOM 945 O O . ARG A 1 124 ? 6.001 32.825 17.509 1.00 12.34 116 ARG A O 1
ATOM 960 N N . TYR A 1 125 ? 7.317 31.053 17.892 1.00 11.32 117 TYR A N 1
ATOM 961 C CA . TYR A 1 125 ? 7.990 31.287 16.621 1.00 11.34 117 TYR A CA 1
ATOM 962 C C . TYR A 1 125 ? 8.361 29.970 15.977 1.00 12.92 117 TYR A C 1
ATOM 963 O O . TYR A 1 125 ? 8.671 28.982 16.655 1.00 12.73 117 TYR A O 1
ATOM 972 N N . SER A 1 126 ? 8.281 29.953 14.658 1.00 11.57 118 SER A N 1
ATOM 973 C CA . SER A 1 126 ? 8.669 28.767 13.917 1.00 11.73 118 SER A CA 1
ATOM 974 C C . SER A 1 126 ? 9.417 29.205 12.677 1.00 10.55 118 SER A C 1
ATOM 975 O O . SER A 1 126 ? 9.424 30.387 12.314 1.00 12.72 118 SER A O 1
ATOM 978 N N . GLY A 1 127 ? 10.064 28.253 12.040 1.00 11.13 119 GLY A N 1
ATOM 979 C CA . GLY A 1 127 ? 10.831 28.542 10.840 1.00 13.25 119 GLY A CA 1
ATOM 980 C C . GLY A 1 127 ? 11.780 27.385 10.593 1.00 12.78 119 GLY A C 1
ATOM 981 O O . GLY A 1 127 ? 11.499 26.252 10.971 1.00 14.64 119 GLY A O 1
ATOM 982 N N . TYR A 1 128 ? 12.916 27.710 9.991 1.00 11.64 120 TYR A N 1
ATOM 983 C CA . TYR A 1 128 ? 13.875 26.673 9.623 1.00 10.05 120 TYR A CA 1
ATOM 984 C C . TYR A 1 128 ? 15.282 27.093 9.995 1.00 11.14 120 TYR A C 1
ATOM 985 O O . TYR A 1 128 ? 15.591 28.284 10.030 1.00 11.80 120 TYR A O 1
ATOM 994 N N . ASP A 1 129 ? 16.141 26.107 10.277 1.00 10.05 121 ASP A N 1
ATOM 995 C CA . ASP A 1 129 ? 17.551 26.445 10.430 1.00 11.32 121 ASP A CA 1
ATOM 996 C C . ASP A 1 129 ? 18.216 26.446 9.038 1.00 11.85 121 ASP A C 1
ATOM 997 O O . ASP A 1 129 ? 17.560 26.219 8.013 1.00 12.63 121 ASP A O 1
ATOM 1002 N N . GLN A 1 130 ? 19.532 26.703 8.993 1.00 10.25 122 GLN A N 1
ATOM 1003 C CA . GLN A 1 130 ? 20.209 26.834 7.701 1.00 11.70 122 GLN A CA 1
ATOM 1004 C C . GLN A 1 130 ? 20.348 25.506 6.975 1.00 13.89 122 GLN A C 1
ATOM 1005 O O . GLN A 1 130 ? 20.641 25.503 5.773 1.00 11.97 122 GLN A O 1
ATOM 1011 N N . PHE A 1 131 ? 20.130 24.394 7.657 1.00 10.87 123 PHE A N 1
ATOM 1012 C CA . PHE A 1 131 ? 20.099 23.082 7.022 1.00 12.22 123 PHE A CA 1
ATOM 1013 C C . PHE A 1 131 ? 18.722 22.726 6.485 1.00 12.84 123 PHE A C 1
ATOM 1014 O O . PHE A 1 131 ? 18.589 21.720 5.755 1.00 14.74 123 PHE A O 1
ATOM 1022 N N . GLY A 1 132 ? 17.717 23.536 6.806 1.00 12.56 124 GLY A N 1
ATOM 1023 C CA . GLY A 1 132 ? 16.345 23.245 6.421 1.00 14.11 124 GLY A CA 1
ATOM 1024 C C . GLY A 1 132 ? 15.537 22.489 7.460 1.00 15.19 124 GLY A C 1
ATOM 1025 O O . GLY A 1 132 ? 14.392 22.107 7.172 1.00 17.85 124 GLY A O 1
ATOM 1026 N N . ALA A 1 133 ? 16.081 22.247 8.649 1.00 15.79 125 ALA A N 1
ATOM 1027 C CA . ALA A 1 133 ? 15.293 21.589 9.697 1.00 14.51 125 ALA A CA 1
ATOM 1028 C C . ALA A 1 133 ? 14.302 22.561 10.342 1.00 15.05 125 ALA A C 1
ATOM 1029 O O . ALA A 1 133 ? 14.579 23.746 10.517 1.00 13.77 125 ALA A O 1
ATOM 1031 N N . LYS A 1 134 ? 13.149 22.029 10.744 1.00 15.45 126 LYS A N 1
ATOM 1032 C CA A LYS A 1 134 ? 12.104 22.863 11.330 0.54 15.45 126 LYS A CA 1
ATOM 1033 C CA B LYS A 1 134 ? 12.089 22.842 11.339 0.46 15.87 126 LYS A CA 1
ATOM 1034 C C . LYS A 1 134 ? 12.420 23.244 12.776 1.00 18.32 126 LYS A C 1
ATOM 1035 O O . LYS A 1 134 ? 12.952 22.444 13.555 1.00 20.08 126 LYS A O 1
ATOM 1046 N N . ILE A 1 135 ? 12.081 24.479 13.128 1.00 13.14 127 ILE A N 1
ATOM 1047 C CA . ILE A 1 135 ? 12.175 25.028 14.477 1.00 13.33 127 ILE A CA 1
ATOM 1048 C C . ILE A 1 135 ? 10.775 25.459 14.883 1.00 14.69 127 ILE A C 1
ATOM 1049 O O . ILE A 1 135 ? 10.067 26.073 14.082 1.00 14.47 127 ILE A O 1
ATOM 1054 N N . ASP A 1 136 ? 10.379 25.179 16.129 1.00 15.89 128 ASP A N 1
ATOM 1055 C CA . ASP A 1 136 ? 9.054 25.592 16.600 1.00 14.65 128 ASP A CA 1
ATOM 1056 C C . ASP A 1 136 ? 9.167 25.746 18.111 1.00 14.78 128 ASP A C 1
ATOM 1057 O O . ASP A 1 136 ? 9.359 24.737 18.806 1.00 17.51 128 ASP A O 1
ATOM 1062 N N . ARG A 1 137 ? 9.059 26.970 18.620 1.00 11.46 129 ARG A N 1
ATOM 1063 C CA . ARG A 1 137 ? 9.245 27.211 20.053 1.00 14.42 129 ARG A CA 1
ATOM 1064 C C . ARG A 1 137 ? 8.260 28.241 20.568 1.00 13.74 129 ARG A C 1
ATOM 1065 O O . ARG A 1 137 ? 7.776 29.084 19.820 1.00 15.88 129 ARG A O 1
ATOM 1073 N N . VAL A 1 138 ? 8.045 28.209 21.888 1.00 12.82 130 VAL A N 1
ATOM 1074 C CA . VAL A 1 138 ? 7.422 29.311 22.610 1.00 11.58 130 VAL A CA 1
ATOM 1075 C C . VAL A 1 138 ? 8.501 29.987 23.442 1.00 13.79 130 VAL A C 1
ATOM 1076 O O . VAL A 1 138 ? 9.281 29.308 24.121 1.00 17.24 130 VAL A O 1
ATOM 1080 N N . ALA A 1 139 ? 8.565 31.307 23.379 1.00 11.06 131 ALA A N 1
ATOM 1081 C CA . ALA A 1 139 ? 9.587 32.057 24.101 1.00 10.86 131 ALA A CA 1
ATOM 1082 C C . ALA A 1 139 ? 8.915 33.083 25.002 1.00 11.54 131 ALA A C 1
ATOM 1083 O O . ALA A 1 139 ? 7.813 33.554 24.704 1.00 11.96 131 ALA A O 1
ATOM 1085 N N . GLU A 1 140 ? 9.591 33.439 26.106 1.00 12.35 132 GLU A N 1
ATOM 1086 C CA . GLU A 1 140 ? 9.090 34.400 27.084 1.00 9.92 132 GLU A CA 1
ATOM 1087 C C . GLU A 1 140 ? 10.185 35.402 27.407 1.00 10.55 132 GLU A C 1
ATOM 1088 O O . GLU A 1 140 ? 11.363 35.142 27.169 1.00 12.49 132 GLU A O 1
ATOM 1094 N N . GLY A 1 141 ? 9.785 36.546 27.981 1.00 9.47 133 GLY A N 1
ATOM 1095 C CA . GLY A 1 141 ? 10.767 37.484 28.515 1.00 9.10 133 GLY A CA 1
ATOM 1096 C C . GLY A 1 141 ? 11.785 37.955 27.495 1.00 8.43 133 GLY A C 1
ATOM 1097 O O . GLY A 1 141 ? 11.452 38.261 26.335 1.00 9.59 133 GLY A O 1
ATOM 1098 N N . PHE A 1 142 ? 13.049 38.020 27.912 1.00 8.95 134 PHE A N 1
ATOM 1099 C CA . PHE A 1 142 ? 14.071 38.575 27.019 1.00 8.64 134 PHE A CA 1
ATOM 1100 C C . PHE A 1 142 ? 14.246 37.729 25.754 1.00 9.19 134 PHE A C 1
ATOM 1101 O O . PHE A 1 142 ? 14.484 38.276 24.672 1.00 9.56 134 PHE A O 1
ATOM 1109 N N . HIS A 1 143 ? 14.123 36.404 25.862 1.00 9.00 135 HIS A N 1
ATOM 1110 C CA . HIS A 1 143 ? 14.148 35.564 24.662 1.00 9.49 135 HIS A CA 1
ATOM 1111 C C . HIS A 1 143 ? 13.062 36.007 23.689 1.00 8.96 135 HIS A C 1
ATOM 1112 O O . HIS A 1 143 ? 13.323 36.234 22.507 1.00 9.70 135 HIS A O 1
ATOM 1119 N N . ALA A 1 144 ? 11.833 36.186 24.185 1.00 9.28 136 ALA A N 1
ATOM 1120 C CA . ALA A 1 144 ? 10.768 36.680 23.307 1.00 8.70 136 ALA A CA 1
ATOM 1121 C C . ALA A 1 144 ? 11.066 38.083 22.790 1.00 6.78 136 ALA A C 1
ATOM 1122 O O . ALA A 1 144 ? 10.700 38.412 21.651 1.00 8.04 136 ALA A O 1
ATOM 1124 N N . ARG A 1 145 ? 11.704 38.927 23.616 1.00 7.63 137 ARG A N 1
ATOM 1125 C CA . ARG A 1 145 ? 12.003 40.304 23.209 1.00 7.78 137 ARG A CA 1
ATOM 1126 C C . ARG A 1 145 ? 12.994 40.324 22.052 1.00 8.12 137 ARG A C 1
ATOM 1127 O O . ARG A 1 145 ? 12.776 41.010 21.039 1.00 8.56 137 ARG A O 1
ATOM 1135 N N . VAL A 1 146 ? 14.099 39.586 22.175 1.00 8.19 138 VAL A N 1
ATOM 1136 C CA A VAL A 1 146 ? 15.068 39.612 21.084 0.60 10.49 138 VAL A CA 1
ATOM 1137 C CA B VAL A 1 146 ? 15.088 39.534 21.089 0.40 9.62 138 VAL A CA 1
ATOM 1138 C C . VAL A 1 146 ? 14.461 39.033 19.798 1.00 8.11 138 VAL A C 1
ATOM 1139 O O . VAL A 1 146 ? 14.750 39.528 18.707 1.00 8.75 138 VAL A O 1
ATOM 1146 N N . VAL A 1 147 ? 13.630 37.984 19.895 1.00 7.71 139 VAL A N 1
ATOM 1147 C CA . VAL A 1 147 ? 13.019 37.445 18.678 1.00 8.47 139 VAL A CA 1
ATOM 1148 C C . VAL A 1 147 ? 12.105 38.487 18.032 1.00 9.25 139 VAL A C 1
ATOM 1149 O O . VAL A 1 147 ? 12.130 38.679 16.813 1.00 9.38 139 VAL A O 1
ATOM 1153 N N . GLN A 1 148 ? 11.313 39.210 18.838 1.00 7.27 140 GLN A N 1
ATOM 1154 C CA . GLN A 1 148 ? 10.481 40.282 18.269 1.00 6.31 140 GLN A CA 1
ATOM 1155 C C . GLN A 1 148 ? 11.334 41.382 17.647 1.00 6.14 140 GLN A C 1
ATOM 1156 O O . GLN A 1 148 ? 11.023 41.878 16.550 1.00 7.91 140 GLN A O 1
ATOM 1162 N N . HIS A 1 149 ? 12.414 41.769 18.334 1.00 7.52 141 HIS A N 1
ATOM 1163 C CA . HIS A 1 149 ? 13.280 42.833 17.843 1.00 6.51 141 HIS A CA 1
ATOM 1164 C C . HIS A 1 149 ? 13.923 42.445 16.511 1.00 7.39 141 HIS A C 1
ATOM 1165 O O . HIS A 1 149 ? 13.916 43.234 15.559 1.00 9.21 141 HIS A O 1
ATOM 1172 N N . GLU A 1 150 ? 14.442 41.206 16.397 1.00 8.02 142 GLU A N 1
ATOM 1173 C CA . GLU A 1 150 ? 15.083 40.822 15.132 1.00 8.41 142 GLU A CA 1
ATOM 1174 C C . GLU A 1 150 ? 14.042 40.573 14.042 1.00 8.09 142 GLU A C 1
ATOM 1175 O O . GLU A 1 150 ? 14.266 40.917 12.858 1.00 9.54 142 GLU A O 1
ATOM 1181 N N . TYR A 1 151 ? 12.895 39.992 14.399 1.00 8.46 143 TYR A N 1
ATOM 1182 C CA . TYR A 1 151 ? 11.842 39.840 13.405 1.00 7.32 143 TYR A CA 1
ATOM 1183 C C . TYR A 1 151 ? 11.433 41.196 12.825 1.00 9.49 143 TYR A C 1
ATOM 1184 O O . TYR A 1 151 ? 11.247 41.331 11.602 1.00 9.31 143 TYR A O 1
ATOM 1193 N N . ASP A 1 152 ? 11.300 42.216 13.685 1.00 8.89 144 ASP A N 1
ATOM 1194 C CA . ASP A 1 152 ? 10.972 43.556 13.192 1.00 7.52 144 ASP A CA 1
ATOM 1195 C C . ASP A 1 152 ? 11.921 43.992 12.075 1.00 8.99 144 ASP A C 1
ATOM 1196 O O . ASP A 1 152 ? 11.499 44.651 11.117 1.00 8.83 144 ASP A O 1
ATOM 1201 N N . HIS A 1 153 ? 13.213 43.642 12.177 1.00 8.11 145 HIS A N 1
ATOM 1202 C CA . HIS A 1 153 ? 14.131 44.035 11.112 1.00 8.26 145 HIS A CA 1
ATOM 1203 C C . HIS A 1 153 ? 13.729 43.456 9.758 1.00 8.25 145 HIS A C 1
ATOM 1204 O O . HIS A 1 153 ? 14.020 44.061 8.712 1.00 12.82 145 HIS A O 1
ATOM 1211 N N . LEU A 1 154 ? 13.061 42.290 9.740 1.00 8.55 146 LEU A N 1
ATOM 1212 C CA . LEU A 1 154 ? 12.664 41.675 8.481 1.00 8.50 146 LEU A CA 1
ATOM 1213 C C . LEU A 1 154 ? 11.458 42.347 7.853 1.00 9.23 146 LEU A C 1
ATOM 1214 O O . LEU A 1 154 ? 11.198 42.143 6.655 1.00 9.55 146 LEU A O 1
ATOM 1219 N N . ILE A 1 155 ? 10.712 43.123 8.622 1.00 10.29 147 ILE A N 1
ATOM 1220 C CA . ILE A 1 155 ? 9.557 43.841 8.087 1.00 10.00 147 ILE A CA 1
ATOM 1221 C C . ILE A 1 155 ? 9.801 45.351 8.114 1.00 12.13 147 ILE A C 1
ATOM 1222 O O . ILE A 1 155 ? 8.853 46.148 8.056 1.00 14.71 147 ILE A O 1
ATOM 1227 N N . GLY A 1 156 ? 11.074 45.760 8.174 1.00 11.81 148 GLY A N 1
ATOM 1228 C CA . GLY A 1 156 ? 11.402 47.160 7.965 1.00 11.70 148 GLY A CA 1
ATOM 1229 C C . GLY A 1 156 ? 11.194 48.037 9.173 1.00 12.53 148 GLY A C 1
ATOM 1230 O O . GLY A 1 156 ? 11.067 49.264 9.028 1.00 14.42 148 GLY A O 1
ATOM 1231 N N . LYS A 1 157 ? 11.137 47.453 10.365 1.00 10.56 149 LYS A N 1
ATOM 1232 C CA . LYS A 1 157 ? 10.890 48.190 11.593 1.00 10.59 149 LYS A CA 1
ATOM 1233 C C . LYS A 1 157 ? 12.111 48.190 12.480 1.00 10.89 149 LYS A C 1
ATOM 1234 O O . LYS A 1 157 ? 12.766 47.159 12.656 1.00 12.36 149 LYS A O 1
ATOM 1240 N N . LEU A 1 158 ? 12.392 49.362 13.039 1.00 11.94 150 LEU A N 1
ATOM 1241 C CA . LEU A 1 158 ? 13.454 49.592 13.992 1.00 10.44 150 LEU A CA 1
ATOM 1242 C C . LEU A 1 158 ? 12.792 50.089 15.266 1.00 9.58 150 LEU A C 1
ATOM 1243 O O . LEU A 1 158 ? 11.695 50.679 15.221 1.00 11.66 150 LEU A O 1
ATOM 1248 N N . TYR A 1 159 ? 13.444 49.844 16.405 1.00 9.93 151 TYR A N 1
ATOM 1249 C CA . TYR A 1 159 ? 12.717 50.012 17.666 1.00 7.63 151 TYR A CA 1
ATOM 1250 C C . TYR A 1 159 ? 12.247 51.445 17.945 1.00 8.94 151 TYR A C 1
ATOM 1251 O O . TYR A 1 159 ? 11.215 51.571 18.631 1.00 9.71 151 TYR A O 1
ATOM 1260 N N . PRO A 1 160 ? 12.876 52.529 17.461 1.00 9.50 152 PRO A N 1
ATOM 1261 C CA . PRO A 1 160 ? 12.274 53.856 17.705 1.00 9.30 152 PRO A CA 1
ATOM 1262 C C . PRO A 1 160 ? 10.886 53.978 17.098 1.00 11.83 152 PRO A C 1
ATOM 1263 O O . PRO A 1 160 ? 10.068 54.774 17.585 1.00 12.30 152 PRO A O 1
ATOM 1267 N N . MET A 1 161 ? 10.561 53.152 16.100 1.00 10.47 153 MET A N 1
ATOM 1268 C CA . MET A 1 161 ? 9.203 53.142 15.549 1.00 10.63 153 MET A CA 1
ATOM 1269 C C . MET A 1 161 ? 8.196 52.555 16.525 1.00 11.76 153 MET A C 1
ATOM 1270 O O . MET A 1 161 ? 6.988 52.772 16.357 1.00 14.17 153 MET A O 1
ATOM 1275 N N . ARG A 1 162 ? 8.670 51.754 17.486 1.00 9.92 154 ARG A N 1
ATOM 1276 C CA . ARG A 1 162 ? 7.800 51.128 18.475 1.00 9.99 154 ARG A CA 1
ATOM 1277 C C . ARG A 1 162 ? 7.680 51.923 19.771 1.00 10.70 154 ARG A C 1
ATOM 1278 O O . ARG A 1 162 ? 6.754 51.658 20.549 1.00 12.33 154 ARG A O 1
ATOM 1286 N N . ILE A 1 163 ? 8.587 52.878 20.022 1.00 10.17 155 ILE A N 1
ATOM 1287 C CA . ILE A 1 163 ? 8.577 53.642 21.260 1.00 9.77 155 ILE A CA 1
ATOM 1288 C C . ILE A 1 163 ? 7.327 54.508 21.327 1.00 10.90 155 ILE A C 1
ATOM 1289 O O . ILE A 1 163 ? 6.929 55.136 20.332 1.00 14.66 155 ILE A O 1
ATOM 1294 N N . THR A 1 164 ? 6.704 54.567 22.507 1.00 11.19 156 THR A N 1
ATOM 1295 C CA . THR A 1 164 ? 5.615 55.503 22.711 1.00 12.65 156 THR A CA 1
ATOM 1296 C C . THR A 1 164 ? 5.954 56.595 23.711 1.00 15.43 156 THR A C 1
ATOM 1297 O O . THR A 1 164 ? 5.236 57.592 23.776 1.00 22.12 156 THR A O 1
ATOM 1301 N N . ASP A 1 165 ? 6.990 56.416 24.514 1.00 13.31 157 ASP A N 1
ATOM 1302 C CA . ASP A 1 165 ? 7.343 57.377 25.565 1.00 14.50 157 ASP A CA 1
ATOM 1303 C C . ASP A 1 165 ? 8.756 57.883 25.250 1.00 14.71 157 ASP A C 1
ATOM 1304 O O . ASP A 1 165 ? 9.752 57.258 25.640 1.00 12.45 157 ASP A O 1
ATOM 1309 N N . PHE A 1 166 ? 8.827 59.019 24.558 1.00 16.89 158 PHE A N 1
ATOM 1310 C CA . PHE A 1 166 ? 10.122 59.554 24.153 1.00 14.91 158 PHE A CA 1
ATOM 1311 C C . PHE A 1 166 ? 10.805 60.337 25.258 1.00 16.69 158 PHE A C 1
ATOM 1312 O O . PHE A 1 166 ? 11.899 60.869 25.022 1.00 18.94 158 PHE A O 1
ATOM 1320 N N . THR A 1 167 ? 10.254 60.340 26.464 1.00 13.87 159 THR A N 1
ATOM 1321 C CA . THR A 1 167 ? 11.064 60.722 27.618 1.00 14.96 159 THR A CA 1
ATOM 1322 C C . THR A 1 167 ? 11.974 59.588 28.077 1.00 16.38 159 THR A C 1
ATOM 1323 O O . THR A 1 167 ? 12.823 59.818 28.951 1.00 17.49 159 THR A O 1
ATOM 1327 N N . ARG A 1 168 ? 11.813 58.383 27.525 1.00 12.35 160 ARG A N 1
ATOM 1328 C CA . ARG A 1 168 ? 12.657 57.256 27.909 1.00 12.40 160 ARG A CA 1
ATOM 1329 C C . ARG A 1 168 ? 13.361 56.731 26.668 1.00 10.42 160 ARG A C 1
ATOM 1330 O O . ARG A 1 168 ? 13.190 55.567 26.272 1.00 11.63 160 ARG A O 1
ATOM 1338 N N . PHE A 1 169 ? 14.127 57.623 26.043 1.00 8.97 161 PHE A N 1
ATOM 1339 C CA . PHE A 1 169 ? 14.913 57.343 24.838 1.00 8.22 161 PHE A CA 1
ATOM 1340 C C . PHE A 1 169 ? 16.125 58.244 24.928 1.00 10.52 161 PHE A C 1
ATOM 1341 O O . PHE A 1 169 ? 15.962 59.450 25.146 1.00 11.56 161 PHE A O 1
ATOM 1349 N N . GLY A 1 170 ? 17.329 57.703 24.803 1.00 7.69 162 GLY A N 1
ATOM 1350 C CA . GLY A 1 170 ? 18.478 58.570 24.934 1.00 8.99 162 GLY A CA 1
ATOM 1351 C C . GLY A 1 170 ? 19.765 57.803 24.777 1.00 10.27 162 GLY A C 1
ATOM 1352 O O . GLY A 1 170 ? 19.772 56.675 24.279 1.00 9.98 162 GLY A O 1
ATOM 1353 N N . PHE A 1 171 ? 20.878 58.434 25.193 1.00 9.17 163 PHE A N 1
ATOM 1354 C CA . PHE A 1 171 ? 22.179 57.836 24.948 1.00 8.20 163 PHE A CA 1
ATOM 1355 C C . PHE A 1 171 ? 22.583 56.912 26.083 1.00 10.30 163 PHE A C 1
ATOM 1356 O O . PHE A 1 171 ? 22.437 57.231 27.264 1.00 11.40 163 PHE A O 1
ATOM 1364 N N . THR A 1 172 ? 23.083 55.747 25.693 1.00 9.74 164 THR A N 1
ATOM 1365 C CA . THR A 1 172 ? 23.465 54.713 26.656 1.00 11.94 164 THR A CA 1
ATOM 1366 C C . THR A 1 172 ? 24.432 55.241 27.698 1.00 12.70 164 THR A C 1
ATOM 1367 O O . THR A 1 172 ? 24.337 54.878 28.878 1.00 14.07 164 THR A O 1
ATOM 1371 N N . GLU A 1 173 ? 25.376 56.081 27.286 1.00 12.70 165 GLU A N 1
ATOM 1372 C CA . GLU A 1 173 ? 26.381 56.560 28.238 1.00 14.50 165 GLU A CA 1
ATOM 1373 C C . GLU A 1 173 ? 25.784 57.435 29.332 1.00 15.06 165 GLU A C 1
ATOM 1374 O O . GLU A 1 173 ? 26.405 57.557 30.401 1.00 16.21 165 GLU A O 1
ATOM 1380 N N . VAL A 1 174 ? 24.631 58.059 29.069 1.00 12.34 166 VAL A N 1
ATOM 1381 C CA . VAL A 1 174 ? 23.927 58.874 30.050 1.00 11.30 166 VAL A CA 1
ATOM 1382 C C . VAL A 1 174 ? 22.969 58.019 30.862 1.00 11.13 166 VAL A C 1
ATOM 1383 O O . VAL A 1 174 ? 22.940 58.116 32.092 1.00 15.87 166 VAL A O 1
ATOM 1387 N N . LEU A 1 175 ? 22.223 57.140 30.178 1.00 10.13 167 LEU A N 1
ATOM 1388 C CA . LEU A 1 175 ? 21.213 56.333 30.852 1.00 12.17 167 LEU A CA 1
ATOM 1389 C C . LEU A 1 175 ? 21.844 55.243 31.704 1.00 12.26 167 LEU A C 1
ATOM 1390 O O . LEU A 1 175 ? 21.329 54.905 32.785 1.00 16.04 167 LEU A O 1
ATOM 1395 N N . PHE A 1 176 ? 22.933 54.654 31.221 1.00 12.74 168 PHE A N 1
ATOM 1396 C CA . PHE A 1 176 ? 23.571 53.501 31.871 1.00 14.70 168 PHE A CA 1
ATOM 1397 C C . PHE A 1 176 ? 25.080 53.688 31.934 1.00 19.21 168 PHE A C 1
ATOM 1398 O O . PHE A 1 176 ? 25.843 53.013 31.227 1.00 22.86 168 PHE A O 1
ATOM 1406 N N . PRO A 1 177 ? 25.536 54.596 32.771 1.00 18.53 169 PRO A N 1
ATOM 1407 C CA . PRO A 1 177 ? 26.974 54.951 32.778 1.00 23.30 169 PRO A CA 1
ATOM 1408 C C . PRO A 1 177 ? 27.926 53.767 32.946 1.00 33.94 169 PRO A C 1
ATOM 1409 O O . PRO A 1 177 ? 28.989 53.740 32.309 1.00 40.09 169 PRO A O 1
ATOM 1413 N N . GLY A 1 178 ? 27.567 52.780 33.766 1.00 36.28 170 GLY A N 1
ATOM 1414 C CA . GLY A 1 178 ? 28.482 51.670 34.013 1.00 52.40 170 GLY A CA 1
ATOM 1415 C C . GLY A 1 178 ? 28.824 50.872 32.764 1.00 57.91 170 GLY A C 1
ATOM 1416 O O . GLY A 1 178 ? 29.968 50.441 32.586 1.00 63.18 170 GLY A O 1
ATOM 1417 N N . LEU A 1 179 ? 27.840 50.658 31.892 1.00 50.29 171 LEU A N 1
ATOM 1418 C CA . LEU A 1 179 ? 28.015 49.896 30.652 1.00 52.81 171 LEU A CA 1
ATOM 1419 C C . LEU A 1 179 ? 29.270 50.316 29.874 1.00 57.58 171 LEU A C 1
ATOM 1420 O O . LEU A 1 179 ? 29.279 50.336 28.642 1.00 59.33 171 LEU A O 1
ATOM 1425 N N . HIS B 1 6 ? 42.367 79.838 38.318 1.00 61.31 -2 HIS B N 1
ATOM 1426 C CA . HIS B 1 6 ? 41.251 79.520 37.428 1.00 57.68 -2 HIS B CA 1
ATOM 1427 C C . HIS B 1 6 ? 41.700 79.343 35.972 1.00 54.68 -2 HIS B C 1
ATOM 1428 O O . HIS B 1 6 ? 42.499 80.124 35.461 1.00 53.21 -2 HIS B O 1
ATOM 1430 N N . HIS B 1 7 ? 41.188 78.301 35.315 1.00 45.02 -1 HIS B N 1
ATOM 1431 C CA . HIS B 1 7 ? 41.314 78.129 33.872 1.00 36.48 -1 HIS B CA 1
ATOM 1432 C C . HIS B 1 7 ? 39.915 77.906 33.308 1.00 29.30 -1 HIS B C 1
ATOM 1433 O O . HIS B 1 7 ? 39.170 77.060 33.818 1.00 30.02 -1 HIS B O 1
ATOM 1435 N N . HIS B 1 8 ? 39.543 78.684 32.286 1.00 25.76 0 HIS B N 1
ATOM 1436 C CA . HIS B 1 8 ? 38.211 78.558 31.702 1.00 23.19 0 HIS B CA 1
ATOM 1437 C C . HIS B 1 8 ? 38.020 77.209 31.015 1.00 23.85 0 HIS B C 1
ATOM 1438 O O . HIS B 1 8 ? 38.880 76.750 30.260 1.00 25.23 0 HIS B O 1
ATOM 1445 N N . MET B 1 9 ? 36.856 76.591 31.244 1.00 22.02 1 MET B N 1
ATOM 1446 C CA . MET B 1 9 ? 36.453 75.365 30.560 1.00 20.82 1 MET B CA 1
ATOM 1447 C C . MET B 1 9 ? 35.157 75.620 29.807 1.00 19.14 1 MET B C 1
ATOM 1448 O O . MET B 1 9 ? 34.188 76.097 30.392 1.00 20.49 1 MET B O 1
ATOM 1453 N N . ILE B 1 10 ? 35.141 75.312 28.515 1.00 18.89 2 ILE B N 1
ATOM 1454 C CA . ILE B 1 10 ? 33.903 75.436 27.752 1.00 17.61 2 ILE B CA 1
ATOM 1455 C C . ILE B 1 10 ? 32.817 74.565 28.380 1.00 16.55 2 ILE B C 1
ATOM 1456 O O . ILE B 1 10 ? 33.088 73.459 28.861 1.00 17.51 2 ILE B O 1
ATOM 1461 N N . ARG B 1 11 ? 31.581 75.062 28.386 1.00 15.53 3 ARG B N 1
ATOM 1462 C CA A ARG B 1 11 ? 30.485 74.292 28.971 0.55 14.62 3 ARG B CA 1
ATOM 1463 C CA B ARG B 1 11 ? 30.502 74.284 28.982 0.45 14.63 3 ARG B CA 1
ATOM 1464 C C . ARG B 1 11 ? 30.105 73.138 28.059 1.00 14.04 3 ARG B C 1
ATOM 1465 O O . ARG B 1 11 ? 29.911 73.336 26.854 1.00 14.18 3 ARG B O 1
ATOM 1480 N N . GLU B 1 12 ? 29.959 71.948 28.646 1.00 13.93 4 GLU B N 1
ATOM 1481 C CA . GLU B 1 12 ? 29.537 70.759 27.918 1.00 13.53 4 GLU B CA 1
ATOM 1482 C C . GLU B 1 12 ? 28.043 70.786 27.646 1.00 15.22 4 GLU B C 1
ATOM 1483 O O . GLU B 1 12 ? 27.240 71.273 28.448 1.00 13.96 4 GLU B O 1
ATOM 1489 N N . ILE B 1 13 ? 27.672 70.183 26.535 1.00 13.03 5 ILE B N 1
ATOM 1490 C CA . ILE B 1 13 ? 26.271 70.027 26.157 1.00 10.90 5 ILE B CA 1
ATOM 1491 C C . ILE B 1 13 ? 25.749 68.725 26.735 1.00 10.40 5 ILE B C 1
ATOM 1492 O O . ILE B 1 13 ? 26.349 67.661 26.539 1.00 13.80 5 ILE B O 1
ATOM 1497 N N . LEU B 1 14 ? 24.621 68.805 27.431 1.00 9.55 6 LEU B N 1
ATOM 1498 C CA . LEU B 1 14 ? 23.978 67.606 27.960 1.00 10.70 6 LEU B CA 1
ATOM 1499 C C . LEU B 1 14 ? 23.332 66.800 26.841 1.00 9.92 6 LEU B C 1
ATOM 1500 O O . LEU B 1 14 ? 22.715 67.353 25.922 1.00 10.29 6 LEU B O 1
ATOM 1505 N N . LYS B 1 15 ? 23.456 65.481 26.926 1.00 9.63 7 LYS B N 1
ATOM 1506 C CA . LYS B 1 15 ? 22.895 64.603 25.897 1.00 9.15 7 LYS B CA 1
ATOM 1507 C C . LYS B 1 15 ? 21.538 64.058 26.304 1.00 8.67 7 LYS B C 1
ATOM 1508 O O . LYS B 1 15 ? 21.276 63.821 27.489 1.00 10.22 7 LYS B O 1
ATOM 1514 N N . MET B 1 16 ? 20.703 63.783 25.288 1.00 8.53 8 MET B N 1
ATOM 1515 C CA A MET B 1 16 ? 19.382 63.216 25.546 0.58 8.68 8 MET B CA 1
ATOM 1516 C CA B MET B 1 16 ? 19.386 63.186 25.497 0.42 9.18 8 MET B CA 1
ATOM 1517 C C . MET B 1 16 ? 19.502 61.947 26.384 1.00 8.79 8 MET B C 1
ATOM 1518 O O . MET B 1 16 ? 20.376 61.094 26.160 1.00 11.68 8 MET B O 1
ATOM 1527 N N . GLY B 1 17 ? 18.620 61.864 27.378 1.00 8.96 9 GLY B N 1
ATOM 1528 C CA . GLY B 1 17 ? 18.710 60.895 28.449 1.00 11.08 9 GLY B CA 1
ATOM 1529 C C . GLY B 1 17 ? 18.978 61.552 29.770 1.00 11.45 9 GLY B C 1
ATOM 1530 O O . GLY B 1 17 ? 18.635 60.987 30.821 1.00 13.28 9 GLY B O 1
ATOM 1531 N N . ASP B 1 18 ? 19.583 62.738 29.756 1.00 9.77 10 ASP B N 1
ATOM 1532 C CA . ASP B 1 18 ? 19.766 63.481 30.988 1.00 10.13 10 ASP B CA 1
ATOM 1533 C C . ASP B 1 18 ? 18.431 64.072 31.412 1.00 12.78 10 ASP B C 1
ATOM 1534 O O . ASP B 1 18 ? 17.793 64.772 30.618 1.00 11.91 10 ASP B O 1
ATOM 1539 N N . PRO B 1 19 ? 17.956 63.807 32.617 1.00 10.70 11 PRO B N 1
ATOM 1540 C CA . PRO B 1 19 ? 16.616 64.290 32.992 1.00 12.53 11 PRO B CA 1
ATOM 1541 C C . PRO B 1 19 ? 16.499 65.788 33.008 1.00 10.51 11 PRO B C 1
ATOM 1542 O O . PRO B 1 19 ? 15.372 66.305 32.936 1.00 11.05 11 PRO B O 1
ATOM 1546 N N . ARG B 1 20 ? 17.619 66.524 33.100 1.00 11.25 12 ARG B N 1
ATOM 1547 C CA . ARG B 1 20 ? 17.526 67.979 33.102 1.00 12.17 12 ARG B CA 1
ATOM 1548 C C . ARG B 1 20 ? 16.955 68.518 31.796 1.00 13.09 12 ARG B C 1
ATOM 1549 O O . ARG B 1 20 ? 16.325 69.584 31.786 1.00 12.43 12 ARG B O 1
ATOM 1557 N N . LEU B 1 21 ? 17.119 67.789 30.686 1.00 9.42 13 LEU B N 1
ATOM 1558 C CA . LEU B 1 21 ? 16.572 68.262 29.426 1.00 9.82 13 LEU B CA 1
ATOM 1559 C C . LEU B 1 21 ? 15.055 68.149 29.352 1.00 8.88 13 LEU B C 1
ATOM 1560 O O . LEU B 1 21 ? 14.456 68.718 28.425 1.00 11.18 13 LEU B O 1
ATOM 1565 N N . LEU B 1 22 ? 14.425 67.455 30.297 1.00 9.66 14 LEU B N 1
ATOM 1566 C CA . LEU B 1 22 ? 12.974 67.272 30.295 1.00 8.85 14 LEU B CA 1
ATOM 1567 C C . LEU B 1 22 ? 12.281 68.238 31.244 1.00 10.30 14 LEU B C 1
ATOM 1568 O O . LEU B 1 22 ? 11.036 68.241 31.313 1.00 11.19 14 LEU B O 1
ATOM 1573 N N . GLU B 1 23 ? 13.052 69.038 31.986 1.00 10.24 15 GLU B N 1
ATOM 1574 C CA . GLU B 1 23 ? 12.445 69.971 32.918 1.00 10.22 15 GLU B CA 1
ATOM 1575 C C . GLU B 1 23 ? 11.897 71.187 32.171 1.00 9.65 15 GLU B C 1
ATOM 1576 O O . GLU B 1 23 ? 12.175 71.412 30.989 1.00 10.91 15 GLU B O 1
ATOM 1582 N N . VAL B 1 24 ? 11.088 71.967 32.874 1.00 8.08 16 VAL B N 1
ATOM 1583 C CA . VAL B 1 24 ? 10.587 73.236 32.351 1.00 8.06 16 VAL B CA 1
ATOM 1584 C C . VAL B 1 24 ? 11.411 74.356 32.970 1.00 6.79 16 VAL B C 1
ATOM 1585 O O . VAL B 1 24 ? 11.425 74.535 34.201 1.00 9.14 16 VAL B O 1
ATOM 1589 N N . ALA B 1 25 ? 12.061 75.142 32.112 1.00 7.04 17 ALA B N 1
ATOM 1590 C CA . ALA B 1 25 ? 12.997 76.157 32.588 1.00 6.57 17 ALA B CA 1
ATOM 1591 C C . ALA B 1 25 ? 12.289 77.282 33.327 1.00 8.93 17 ALA B C 1
ATOM 1592 O O . ALA B 1 25 ? 11.166 77.671 32.994 1.00 8.85 17 ALA B O 1
ATOM 1594 N N . LYS B 1 26 ? 12.992 77.828 34.324 1.00 7.41 18 LYS B N 1
ATOM 1595 C CA . LYS B 1 26 ? 12.501 78.917 35.142 1.00 9.58 18 LYS B CA 1
ATOM 1596 C C . LYS B 1 26 ? 12.745 80.263 34.460 1.00 9.63 18 LYS B C 1
ATOM 1597 O O . LYS B 1 26 ? 13.714 80.448 33.720 1.00 9.44 18 LYS B O 1
ATOM 1603 N N . PRO B 1 27 ? 11.901 81.244 34.728 1.00 8.70 19 PRO B N 1
ATOM 1604 C CA . PRO B 1 27 ? 12.107 82.571 34.138 1.00 9.22 19 PRO B CA 1
ATOM 1605 C C . PRO B 1 27 ? 13.294 83.292 34.765 1.00 9.33 19 PRO B C 1
ATOM 1606 O O . PRO B 1 27 ? 13.654 83.063 35.926 1.00 11.84 19 PRO B O 1
ATOM 1610 N N . VAL B 1 28 ? 13.875 84.191 33.979 1.00 9.65 20 VAL B N 1
ATOM 1611 C CA . VAL B 1 28 ? 14.966 85.051 34.427 1.00 11.07 20 VAL B CA 1
ATOM 1612 C C . VAL B 1 28 ? 14.345 86.273 35.081 1.00 14.22 20 VAL B C 1
ATOM 1613 O O . VAL B 1 28 ? 13.585 87.003 34.441 1.00 12.76 20 VAL B O 1
ATOM 1617 N N . ALA B 1 29 ? 14.699 86.525 36.345 1.00 10.14 21 ALA B N 1
ATOM 1618 C CA . ALA B 1 29 ? 14.093 87.619 37.092 1.00 11.32 21 ALA B CA 1
ATOM 1619 C C . ALA B 1 29 ? 14.757 88.963 36.882 1.00 13.66 21 ALA B C 1
ATOM 1620 O O . ALA B 1 29 ? 14.116 90.004 37.097 1.00 17.36 21 ALA B O 1
ATOM 1622 N N . GLN B 1 30 ? 16.042 88.993 36.560 1.00 11.33 22 GLN B N 1
ATOM 1623 C CA A GLN B 1 30 ? 16.765 90.252 36.480 0.47 11.00 22 GLN B CA 1
ATOM 1624 C CA B GLN B 1 30 ? 16.755 90.256 36.480 0.53 11.00 22 GLN B CA 1
ATOM 1625 C C . GLN B 1 30 ? 17.633 90.254 35.239 1.00 12.46 22 GLN B C 1
ATOM 1626 O O . GLN B 1 30 ? 18.290 89.253 34.937 1.00 14.44 22 GLN B O 1
ATOM 1637 N N . PHE B 1 31 ? 17.632 91.377 34.540 1.00 12.62 23 PHE B N 1
ATOM 1638 C CA . PHE B 1 31 ? 18.438 91.484 33.326 1.00 12.21 23 PHE B CA 1
ATOM 1639 C C . PHE B 1 31 ? 19.714 92.241 33.619 1.00 12.36 23 PHE B C 1
ATOM 1640 O O . PHE B 1 31 ? 19.834 92.918 34.640 1.00 15.48 23 PHE B O 1
ATOM 1648 N N . ASP B 1 32 ? 20.673 92.125 32.695 1.00 11.52 24 ASP B N 1
ATOM 1649 C CA . ASP B 1 32 ? 21.861 92.976 32.705 1.00 11.11 24 ASP B CA 1
ATOM 1650 C C . ASP B 1 32 ? 22.700 92.773 33.966 1.00 11.65 24 ASP B C 1
ATOM 1651 O O . ASP B 1 32 ? 23.312 93.719 34.460 1.00 17.86 24 ASP B O 1
ATOM 1656 N N . THR B 1 33 ? 22.731 91.554 34.476 1.00 12.68 25 THR B N 1
ATOM 1657 C CA . THR B 1 33 ? 23.641 91.254 35.576 1.00 16.58 25 THR B CA 1
ATOM 1658 C C . THR B 1 33 ? 24.957 90.713 35.029 1.00 14.46 25 THR B C 1
ATOM 1659 O O . THR B 1 33 ? 24.974 90.103 33.957 1.00 12.06 25 THR B O 1
ATOM 1663 N N . PRO B 1 34 ? 26.075 90.898 35.742 1.00 15.67 26 PRO B N 1
ATOM 1664 C CA . PRO B 1 34 ? 27.330 90.271 35.298 1.00 15.55 26 PRO B CA 1
ATOM 1665 C C . PRO B 1 34 ? 27.170 88.777 35.046 1.00 14.22 26 PRO B C 1
ATOM 1666 O O . PRO B 1 34 ? 27.666 88.257 34.044 1.00 13.09 26 PRO B O 1
ATOM 1670 N N . GLU B 1 35 ? 26.475 88.059 35.936 1.00 15.34 27 GLU B N 1
ATO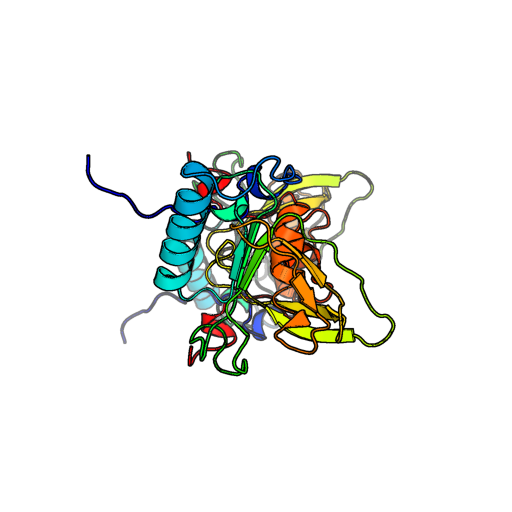M 1671 C CA A GLU B 1 35 ? 26.306 86.620 35.764 0.60 15.22 27 GLU B CA 1
ATOM 1672 C CA B GLU B 1 35 ? 26.358 86.617 35.728 0.40 14.97 27 GLU B CA 1
ATOM 1673 C C . GLU B 1 35 ? 25.558 86.291 34.475 1.00 11.98 27 GLU B C 1
ATOM 1674 O O . GLU B 1 35 ? 25.895 85.335 33.770 1.00 12.62 27 GLU B O 1
ATOM 1685 N N . LEU B 1 36 ? 24.523 87.078 34.145 1.00 12.32 28 LEU B N 1
ATOM 1686 C CA . LEU B 1 36 ? 23.791 86.814 32.911 1.00 9.37 28 LEU B CA 1
ATOM 1687 C C . LEU B 1 36 ? 24.664 87.058 31.688 1.00 9.67 28 LEU B C 1
ATOM 1688 O O . LEU B 1 36 ? 24.617 86.283 30.723 1.00 10.19 28 LEU B O 1
ATOM 1693 N N . HIS B 1 37 ? 25.494 88.112 31.714 1.00 10.96 29 HIS B N 1
ATOM 1694 C CA . HIS B 1 37 ? 26.413 88.309 30.603 1.00 10.17 29 HIS B CA 1
ATOM 1695 C C . HIS B 1 37 ? 27.386 87.135 30.468 1.00 10.53 29 HIS B C 1
ATOM 1696 O O . HIS B 1 37 ? 27.717 86.728 29.350 1.00 11.99 29 HIS B O 1
ATOM 1703 N N . GLU B 1 38 ? 27.826 86.550 31.592 1.00 11.12 30 GLU B N 1
ATOM 1704 C CA . GLU B 1 38 ? 28.723 85.401 31.505 1.00 10.23 30 GLU B CA 1
ATOM 1705 C C . GLU B 1 38 ? 28.005 84.182 30.922 1.00 11.48 30 GLU B C 1
ATOM 1706 O O . GLU B 1 38 ? 28.545 83.486 30.053 1.00 11.43 30 GLU B O 1
ATOM 1712 N N . ILE B 1 39 ? 26.769 83.946 31.355 1.00 10.79 31 ILE B N 1
ATOM 1713 C CA . ILE B 1 39 ? 25.989 82.825 30.827 1.00 11.19 31 ILE B CA 1
ATOM 1714 C C . ILE B 1 39 ? 25.850 82.947 29.317 1.00 12.09 31 ILE B C 1
ATOM 1715 O O . ILE B 1 39 ? 26.042 81.975 28.568 1.00 9.86 31 ILE B O 1
ATOM 1720 N N . VAL B 1 40 ? 25.500 84.145 28.844 1.00 9.49 32 VAL B N 1
ATOM 1721 C CA . VAL B 1 40 ? 25.337 84.343 27.407 1.00 10.01 32 VAL B CA 1
ATOM 1722 C C . VAL B 1 40 ? 26.655 84.097 26.673 1.00 8.00 32 VAL B C 1
ATOM 1723 O O . VAL B 1 40 ? 26.680 83.455 25.615 1.00 9.37 32 VAL B O 1
ATOM 1727 N N . ALA B 1 41 ? 27.772 84.618 27.206 1.00 8.53 33 ALA B N 1
ATOM 1728 C CA . ALA B 1 41 ? 29.066 84.366 26.576 1.00 11.07 33 ALA B CA 1
ATOM 1729 C C . ALA B 1 41 ? 29.364 82.871 26.511 1.00 9.74 33 ALA B C 1
ATOM 1730 O O . ALA B 1 41 ? 29.887 82.380 25.500 1.00 10.61 33 ALA B O 1
ATOM 1732 N N . ASP B 1 42 ? 29.086 82.153 27.604 1.00 9.07 34 ASP B N 1
ATOM 1733 C CA . ASP B 1 42 ? 29.362 80.711 27.618 1.00 10.34 34 ASP B CA 1
ATOM 1734 C C . ASP B 1 42 ? 28.477 79.987 26.605 1.00 9.91 34 ASP B C 1
ATOM 1735 O O . ASP B 1 42 ? 28.937 79.064 25.915 1.00 11.32 34 ASP B O 1
ATOM 1740 N N . MET B 1 43 ? 27.220 80.411 26.483 1.00 9.84 35 MET B N 1
ATOM 1741 C CA . MET B 1 43 ? 26.323 79.769 25.524 1.00 10.29 35 MET B CA 1
ATOM 1742 C C . MET B 1 43 ? 26.829 79.977 24.093 1.00 9.09 35 MET B C 1
ATOM 1743 O O . MET B 1 43 ? 26.866 79.038 23.291 1.00 9.30 35 MET B O 1
ATOM 1748 N N . PHE B 1 44 ? 27.206 81.210 23.735 1.00 9.28 36 PHE B N 1
ATOM 1749 C CA . PHE B 1 44 ? 27.738 81.418 22.382 1.00 9.42 36 PHE B CA 1
ATOM 1750 C C . PHE B 1 44 ? 29.020 80.630 22.156 1.00 9.10 36 PHE B C 1
ATOM 1751 O O . PHE B 1 44 ? 29.228 80.081 21.070 1.00 11.19 36 PHE B O 1
ATOM 1759 N N . GLU B 1 45 ? 29.886 80.553 23.176 1.00 9.96 37 GLU B N 1
ATOM 1760 C CA . GLU B 1 45 ? 31.119 79.789 23.025 1.00 10.05 37 GLU B CA 1
ATOM 1761 C C . GLU B 1 45 ? 30.802 78.322 22.746 1.00 11.49 37 GLU B C 1
ATOM 1762 O O . GLU B 1 45 ? 31.337 77.730 21.803 1.00 12.28 37 GLU B O 1
ATOM 1768 N N . THR B 1 46 ? 29.874 77.750 23.522 1.00 9.19 38 THR B N 1
ATOM 1769 C CA . THR B 1 46 ? 29.508 76.346 23.337 1.00 9.17 38 THR B CA 1
ATOM 1770 C C . THR B 1 46 ? 28.840 76.137 21.982 1.00 11.03 38 THR B C 1
ATOM 1771 O O . THR B 1 46 ? 29.167 75.181 21.259 1.00 11.82 38 THR B O 1
ATOM 1775 N N . MET B 1 47 ? 27.915 77.026 21.635 1.00 10.56 39 MET B N 1
ATOM 1776 C CA . MET B 1 47 ? 27.179 76.880 20.381 1.00 11.52 39 MET B CA 1
ATOM 1777 C C . MET B 1 47 ? 28.125 76.959 19.196 1.00 14.41 39 MET B C 1
ATOM 1778 O O . MET B 1 47 ? 28.081 76.115 18.284 1.00 14.47 39 MET B O 1
ATOM 1783 N N . HIS B 1 48 ? 29.025 77.950 19.208 1.00 11.78 40 HIS B N 1
ATOM 1784 C CA . HIS B 1 48 ? 29.917 78.126 18.070 1.00 12.45 40 HIS B CA 1
ATOM 1785 C C . HIS B 1 48 ? 30.889 76.964 17.939 1.00 13.82 40 HIS B C 1
ATOM 1786 O O . HIS B 1 48 ? 31.194 76.530 16.820 1.00 15.68 40 HIS B O 1
ATOM 1793 N N . HIS B 1 49 ? 31.385 76.436 19.063 1.00 13.14 41 HIS B N 1
ATOM 1794 C CA . HIS B 1 49 ? 32.379 75.374 18.974 1.00 15.12 41 HIS B CA 1
ATOM 1795 C C . HIS B 1 49 ? 31.775 74.119 18.355 1.00 16.45 41 HIS B C 1
ATOM 1796 O O . HIS B 1 49 ? 32.476 73.365 17.654 1.00 19.61 41 HIS B O 1
ATOM 1803 N N . ALA B 1 50 ? 30.487 73.908 18.567 1.00 18.02 42 ALA B N 1
ATOM 1804 C CA . ALA B 1 50 ? 29.797 72.734 18.062 1.00 16.59 42 ALA B CA 1
ATOM 1805 C C . ALA B 1 50 ? 29.050 73.005 16.765 1.00 19.27 42 ALA B C 1
ATOM 1806 O O . ALA B 1 50 ? 28.324 72.128 16.288 1.00 17.90 42 ALA B O 1
ATOM 1808 N N . ASN B 1 51 ? 29.225 74.186 16.175 1.00 16.30 43 ASN B N 1
ATOM 1809 C CA . ASN B 1 51 ? 28.539 74.555 14.931 1.00 16.96 43 ASN B CA 1
ATOM 1810 C C . ASN B 1 51 ? 27.023 74.473 15.097 1.00 18.82 43 ASN B C 1
ATOM 1811 O O . ASN B 1 51 ? 26.306 74.008 14.212 1.00 20.37 43 ASN B O 1
ATOM 1816 N N . GLY B 1 52 ? 26.539 74.951 16.235 1.00 16.11 44 GLY B N 1
ATOM 1817 C CA . GLY B 1 52 ? 25.108 74.929 16.479 1.00 15.47 44 GLY B CA 1
ATOM 1818 C C . GLY B 1 52 ? 24.395 76.011 15.684 1.00 16.06 44 GLY B C 1
ATOM 1819 O O . GLY B 1 52 ? 24.960 77.056 15.355 1.00 15.91 44 GLY B O 1
ATOM 1820 N N . ALA B 1 53 ? 23.112 75.757 15.393 1.00 17.26 45 ALA B N 1
ATOM 1821 C CA . ALA B 1 53 ? 22.240 76.794 14.867 1.00 17.42 45 ALA B CA 1
ATOM 1822 C C . ALA B 1 53 ? 21.586 77.597 15.983 1.00 15.81 45 ALA B C 1
ATOM 1823 O O . ALA B 1 53 ? 21.251 78.780 15.790 1.00 15.11 45 ALA B O 1
ATOM 1825 N N . GLY B 1 54 ? 21.499 77.011 17.162 1.00 13.04 46 GLY B N 1
ATOM 1826 C CA . GLY B 1 54 ? 20.901 77.665 18.309 1.00 12.44 46 GLY B CA 1
ATOM 1827 C C . GLY B 1 54 ? 21.299 76.871 19.530 1.00 12.40 46 GLY B C 1
ATOM 1828 O O . GLY B 1 54 ? 21.894 75.789 19.425 1.00 11.48 46 GLY B O 1
ATOM 1829 N N . LEU B 1 55 ? 20.993 77.433 20.693 1.00 9.15 47 LEU B N 1
ATOM 1830 C CA . LEU B 1 55 ? 21.267 76.730 21.945 1.00 8.41 47 LEU B CA 1
ATOM 1831 C C . LEU B 1 55 ? 20.319 77.254 23.009 1.00 9.48 47 LEU B C 1
ATOM 1832 O O . LEU B 1 55 ? 20.041 78.458 23.059 1.00 10.18 47 LEU B O 1
ATOM 1837 N N . ALA B 1 56 ? 19.838 76.359 23.861 1.00 8.18 48 ALA B N 1
ATOM 1838 C CA . ALA B 1 56 ? 18.986 76.748 24.983 1.00 7.40 48 ALA B CA 1
ATOM 1839 C C . ALA B 1 56 ? 19.726 76.467 26.283 1.00 9.67 48 ALA B C 1
ATOM 1840 O O . ALA B 1 56 ? 20.490 75.511 26.374 1.00 8.74 48 ALA B O 1
ATOM 1842 N N . ALA B 1 57 ? 19.559 77.343 27.266 1.00 7.79 49 ALA B N 1
ATOM 1843 C CA . ALA B 1 57 ? 20.352 77.206 28.493 1.00 7.10 49 ALA B CA 1
ATOM 1844 C C . ALA B 1 57 ? 20.227 75.836 29.165 1.00 7.73 49 ALA B C 1
ATOM 1845 O O . ALA B 1 57 ? 21.248 75.355 29.687 1.00 7.68 49 ALA B O 1
ATOM 1847 N N . PRO B 1 58 ? 19.072 75.161 29.193 1.00 8.13 50 PRO B N 1
ATOM 1848 C CA . PRO B 1 58 ? 19.041 73.828 29.815 1.00 7.52 50 PRO B CA 1
ATOM 1849 C C . PRO B 1 58 ? 19.996 72.857 29.163 1.00 9.17 50 PRO B C 1
ATOM 1850 O O . PRO B 1 58 ? 20.378 71.871 29.806 1.00 8.54 50 PRO B O 1
ATOM 1854 N N . GLN B 1 59 ? 20.393 73.096 27.905 1.00 9.55 51 GLN B N 1
ATOM 1855 C CA . GLN B 1 59 ? 21.324 72.177 27.264 1.00 6.71 51 GLN B CA 1
ATOM 1856 C C . GLN B 1 59 ? 22.723 72.243 27.855 1.00 7.47 51 GLN B C 1
ATOM 1857 O O . GLN B 1 59 ? 23.517 71.334 27.596 1.00 9.82 51 GLN B O 1
ATOM 1863 N N . ILE B 1 60 ? 23.064 73.304 28.599 1.00 8.70 52 ILE B N 1
ATOM 1864 C CA . ILE B 1 60 ? 24.339 73.343 29.323 1.00 8.24 52 ILE B CA 1
ATOM 1865 C C . ILE B 1 60 ? 24.094 73.308 30.831 1.00 9.45 52 ILE B C 1
ATOM 1866 O O . ILE B 1 60 ? 24.945 73.719 31.616 1.00 12.10 52 ILE B O 1
ATOM 1871 N N . GLY B 1 61 ? 22.943 72.773 31.219 1.00 9.28 53 GLY B N 1
ATOM 1872 C CA . GLY B 1 61 ? 22.658 72.510 32.622 1.00 9.30 53 GLY B CA 1
ATOM 1873 C C . GLY B 1 61 ? 22.154 73.708 33.383 1.00 11.16 53 GLY B C 1
ATOM 1874 O O . GLY B 1 61 ? 22.198 73.694 34.610 1.00 12.63 53 GLY B O 1
ATOM 1875 N N . ILE B 1 62 ? 21.700 74.752 32.692 1.00 8.79 54 ILE B N 1
ATOM 1876 C CA . ILE B 1 62 ? 21.217 75.992 33.304 1.00 6.51 54 ILE B CA 1
ATOM 1877 C C . ILE B 1 62 ? 19.716 76.021 33.083 1.00 7.74 54 ILE B C 1
ATOM 1878 O O . ILE B 1 62 ? 19.246 76.167 31.943 1.00 8.44 54 ILE B O 1
ATOM 1883 N N . GLY B 1 63 ? 18.956 75.918 34.174 1.00 8.55 55 GLY B N 1
ATOM 1884 C CA . GLY B 1 63 ? 17.507 75.765 34.069 1.00 8.26 55 GLY B CA 1
ATOM 1885 C C . GLY B 1 63 ? 16.761 77.078 33.973 1.00 7.96 55 GLY B C 1
ATOM 1886 O O . GLY B 1 63 ? 15.893 77.395 34.797 1.00 8.32 55 GLY B O 1
ATOM 1887 N N . LEU B 1 64 ? 17.109 77.878 32.961 1.00 8.46 56 LEU B N 1
ATOM 1888 C CA . LEU B 1 64 ? 16.605 79.232 32.790 1.00 8.50 56 LEU B CA 1
ATOM 1889 C C . LEU B 1 64 ? 16.078 79.401 31.380 1.00 8.18 56 LEU B C 1
ATOM 1890 O O . LEU B 1 64 ? 16.576 78.780 30.442 1.00 6.73 56 LEU B O 1
ATOM 1895 N N . GLN B 1 65 ? 15.097 80.294 31.228 1.00 9.20 57 GLN B N 1
ATOM 1896 C CA . GLN B 1 65 ? 14.485 80.588 29.925 1.00 6.86 57 GLN B CA 1
ATOM 1897 C C . GLN B 1 65 ? 15.361 81.541 29.111 1.00 6.60 57 GLN B C 1
ATOM 1898 O O . GLN B 1 65 ? 15.065 82.726 28.938 1.00 8.53 57 GLN B O 1
ATOM 1904 N N . ILE B 1 66 ? 16.462 80.990 28.589 1.00 7.25 58 ILE B N 1
ATOM 1905 C CA . ILE B 1 66 ? 17.411 81.734 27.762 1.00 8.01 58 ILE B CA 1
ATOM 1906 C C . ILE B 1 66 ? 17.668 80.910 26.510 1.00 10.67 58 ILE B C 1
ATOM 1907 O O . ILE B 1 66 ? 18.081 79.743 26.612 1.00 10.07 58 ILE B O 1
ATOM 1912 N N . ILE B 1 67 ? 17.457 81.516 25.346 1.00 9.98 59 ILE B N 1
ATOM 1913 C CA A ILE B 1 67 ? 17.867 80.870 24.107 0.65 8.70 59 ILE B CA 1
ATOM 1914 C CA B ILE B 1 67 ? 17.748 80.928 24.041 0.35 8.55 59 ILE B CA 1
ATOM 1915 C C . ILE B 1 67 ? 18.712 81.840 23.298 1.00 8.98 59 ILE B C 1
ATOM 1916 O O . ILE B 1 67 ? 18.592 83.059 23.403 1.00 10.39 59 ILE B O 1
ATOM 1925 N N . ILE B 1 68 ? 19.647 81.260 22.523 1.00 9.62 60 ILE B N 1
ATOM 1926 C CA . ILE B 1 68 ? 20.408 82.022 21.534 1.00 9.30 60 ILE B CA 1
ATOM 1927 C C . ILE B 1 68 ? 20.283 81.316 20.194 1.00 11.62 60 ILE B C 1
ATOM 1928 O O . ILE B 1 68 ? 20.049 80.113 20.121 1.00 10.45 60 ILE B O 1
ATOM 1933 N N . PHE B 1 69 ? 20.471 82.074 19.122 1.00 11.56 61 PHE B N 1
ATOM 1934 C CA . PHE B 1 69 ? 20.466 81.454 17.797 1.00 11.83 61 PHE B CA 1
ATOM 1935 C C . PHE B 1 69 ? 21.023 82.446 16.796 1.00 13.39 61 PHE B C 1
ATOM 1936 O O . PHE B 1 69 ? 21.207 83.631 17.092 1.00 15.03 61 PHE B O 1
ATOM 1944 N N . GLY B 1 70 ? 21.298 81.948 15.614 1.00 14.15 62 GLY B N 1
ATOM 1945 C CA . GLY B 1 70 ? 21.682 82.851 14.546 1.00 16.96 62 GLY B CA 1
ATOM 1946 C C . GLY B 1 70 ? 23.116 82.631 14.088 1.00 21.12 62 GLY B C 1
ATOM 1947 O O . GLY B 1 70 ? 23.998 82.245 14.864 1.00 21.50 62 GLY B O 1
ATOM 1948 N N . PHE B 1 71 ? 23.345 82.879 12.802 1.00 19.81 63 PHE B N 1
ATOM 1949 C CA . PHE B 1 71 ? 24.603 82.672 12.085 1.00 23.47 63 PHE B CA 1
ATOM 1950 C C . PHE B 1 71 ? 24.455 83.303 10.711 1.00 25.15 63 PHE B C 1
ATOM 1951 O O . PHE B 1 71 ? 23.343 83.555 10.251 1.00 25.94 63 PHE B O 1
ATOM 1959 N N . GLY B 1 72 ? 25.591 83.528 10.048 1.00 26.51 64 GLY B N 1
ATOM 1960 C CA . GLY B 1 72 ? 25.586 83.851 8.636 1.00 26.37 64 GLY B CA 1
ATOM 1961 C C . GLY B 1 72 ? 25.488 82.597 7.789 1.00 32.69 64 GLY B C 1
ATOM 1962 O O . GLY B 1 72 ? 24.616 82.483 6.921 1.00 36.45 64 GLY B O 1
ATOM 1963 N N . SER B 1 73 ? 26.382 81.644 8.025 1.00 30.31 65 SER B N 1
ATOM 1964 C CA . SER B 1 73 ? 26.277 80.331 7.407 1.00 34.54 65 SER B CA 1
ATOM 1965 C C . SER B 1 73 ? 26.623 79.307 8.474 1.00 35.09 65 SER B C 1
ATOM 1966 O O . SER B 1 73 ? 27.273 79.621 9.478 1.00 34.83 65 SER B O 1
ATOM 1969 N N . ASN B 1 74 ? 26.130 78.087 8.278 1.00 31.30 66 ASN B N 1
ATOM 1970 C CA . ASN B 1 74 ? 26.279 77.025 9.269 1.00 26.59 66 ASN B CA 1
ATOM 1971 C C . ASN B 1 74 ? 26.553 75.739 8.504 1.00 31.01 66 ASN B C 1
ATOM 1972 O O . ASN B 1 74 ? 25.827 75.409 7.562 1.00 30.60 66 ASN B O 1
ATOM 1977 N N . ASN B 1 75 ? 27.607 75.023 8.874 1.00 40.69 67 ASN B N 1
ATOM 1978 C CA . ASN B 1 75 ? 27.972 73.871 8.063 1.00 46.06 67 ASN B CA 1
ATOM 1979 C C . ASN B 1 75 ? 27.340 72.565 8.544 1.00 38.09 67 ASN B C 1
ATOM 1980 O O . ASN B 1 75 ? 27.504 71.543 7.872 1.00 41.06 67 ASN B O 1
ATOM 1985 N N . ARG B 1 76 ? 26.619 72.569 9.673 1.00 35.76 68 ARG B N 1
ATOM 1986 C CA . ARG B 1 76 ? 25.714 71.463 9.995 1.00 32.61 68 ARG B CA 1
ATOM 1987 C C . ARG B 1 76 ? 24.369 71.599 9.275 1.00 31.94 68 ARG B C 1
ATOM 1988 O O . ARG B 1 76 ? 23.660 70.596 9.098 1.00 32.73 68 ARG B O 1
ATOM 1996 N N . TYR B 1 77 ? 24.026 72.811 8.828 1.00 30.98 69 TYR B N 1
ATOM 1997 C CA . TYR B 1 77 ? 22.795 73.084 8.083 1.00 30.90 69 TYR B CA 1
ATOM 1998 C C . TYR B 1 77 ? 23.156 73.955 6.892 1.00 32.21 69 TYR B C 1
ATOM 1999 O O . TYR B 1 77 ? 22.847 75.151 6.863 1.00 31.07 69 TYR B O 1
ATOM 2008 N N . PRO B 1 78 ? 23.838 73.383 5.901 1.00 34.99 70 PRO B N 1
ATOM 2009 C CA . PRO B 1 78 ? 24.344 74.191 4.774 1.00 36.86 70 PRO B CA 1
ATOM 2010 C C . PRO B 1 78 ? 23.254 74.806 3.902 1.00 39.63 70 PRO B C 1
ATOM 2011 O O . PRO B 1 78 ? 23.538 75.777 3.184 1.00 38.64 70 PRO B O 1
ATOM 2015 N N . ASP B 1 79 ? 22.027 74.282 3.934 1.00 37.47 71 ASP B N 1
ATOM 2016 C CA . ASP B 1 79 ? 20.929 74.882 3.181 1.00 43.30 71 ASP B CA 1
ATOM 2017 C C . ASP B 1 79 ? 20.278 76.062 3.903 1.00 38.59 71 ASP B C 1
ATOM 2018 O O . ASP B 1 79 ? 19.472 76.772 3.292 1.00 39.44 71 ASP B O 1
ATOM 2023 N N . ALA B 1 80 ? 20.610 76.302 5.181 1.00 32.63 72 ALA B N 1
ATOM 2024 C CA . ALA B 1 80 ? 19.924 77.348 5.934 1.00 30.30 72 ALA B CA 1
ATOM 2025 C C . ALA B 1 80 ? 20.428 78.732 5.523 1.00 31.43 72 ALA B C 1
ATOM 2026 O O . ALA B 1 80 ? 21.631 78.924 5.337 1.00 30.98 72 ALA B O 1
ATOM 2028 N N . PRO B 1 81 ? 19.532 79.700 5.358 1.00 30.22 73 PRO B N 1
ATOM 2029 C CA . PRO B 1 81 ? 19.945 81.074 5.055 1.00 30.39 73 PRO B CA 1
ATOM 2030 C C . PRO B 1 81 ? 20.455 81.755 6.309 1.00 27.91 73 PRO B C 1
ATOM 2031 O O . PRO B 1 81 ? 20.273 81.221 7.407 1.00 26.14 73 PRO B O 1
ATOM 2035 N N . PRO B 1 82 ? 21.061 82.937 6.198 1.00 28.15 74 PRO B N 1
ATOM 2036 C CA . PRO B 1 82 ? 21.434 83.680 7.413 1.00 26.42 74 PRO B CA 1
ATOM 2037 C C . PRO B 1 82 ? 20.228 83.862 8.334 1.00 25.00 74 PRO B C 1
ATOM 2038 O O . PRO B 1 82 ? 19.097 84.064 7.873 1.00 26.94 74 PRO B O 1
ATOM 2042 N N . VAL B 1 83 ? 20.479 83.750 9.638 1.00 23.22 75 VAL B N 1
ATOM 2043 C CA . VAL B 1 83 ? 19.476 83.931 10.676 1.00 25.58 75 VAL B CA 1
ATOM 2044 C C . VAL B 1 83 ? 20.013 84.986 11.635 1.00 21.70 75 VAL B C 1
ATOM 2045 O O . VAL B 1 83 ? 21.183 84.909 12.019 1.00 22.07 75 VAL B O 1
ATOM 2049 N N . PRO B 1 84 ? 19.218 85.978 12.038 1.00 21.52 76 PRO B N 1
ATOM 2050 C CA . PRO B 1 84 ? 19.752 87.063 12.879 1.00 22.55 76 PRO B CA 1
ATOM 2051 C C . PRO B 1 84 ? 20.246 86.551 14.223 1.00 21.71 76 PRO B C 1
ATOM 2052 O O . PRO B 1 84 ? 19.535 85.844 14.937 1.00 21.10 76 PRO B O 1
ATOM 2056 N N . GLU B 1 85 ? 21.472 86.938 14.572 1.00 14.96 77 GLU B N 1
ATOM 2057 C CA . GLU B 1 85 ? 22.026 86.558 15.869 1.00 13.63 77 GLU B CA 1
ATOM 2058 C C . GLU B 1 85 ? 21.217 87.211 16.965 1.00 16.23 77 GLU B C 1
ATOM 2059 O O . GLU B 1 85 ? 21.037 88.434 16.965 1.00 16.94 77 GLU B O 1
ATOM 2065 N N . THR B 1 86 ? 20.727 86.397 17.901 1.00 10.67 78 THR B N 1
ATOM 2066 C CA . THR B 1 86 ? 19.718 86.822 18.844 1.00 9.47 78 THR B CA 1
ATOM 2067 C C . THR B 1 86 ? 19.945 86.154 20.193 1.00 11.42 78 THR B C 1
ATOM 2068 O O . THR B 1 86 ? 20.260 84.957 20.268 1.00 11.44 78 THR B O 1
ATOM 2072 N N . VAL B 1 87 ? 19.739 86.930 21.250 1.00 9.96 79 VAL B N 1
ATOM 2073 C CA . VAL B 1 87 ? 19.577 86.412 22.606 1.00 8.75 79 VAL B CA 1
ATOM 2074 C C . VAL B 1 87 ? 18.125 86.667 22.995 1.00 9.56 79 VAL B C 1
ATOM 2075 O O . VAL B 1 87 ? 17.674 87.817 22.945 1.00 10.01 79 VAL B O 1
ATOM 2079 N N . LEU B 1 88 ? 17.379 85.618 23.363 1.00 8.14 80 LEU B N 1
ATOM 2080 C CA . LEU B 1 88 ? 15.938 85.752 23.605 1.00 8.75 80 LEU B CA 1
ATOM 2081 C C . LEU B 1 88 ? 15.645 85.147 24.967 1.00 10.14 80 LEU B C 1
ATOM 2082 O O . LEU B 1 88 ? 15.838 83.944 25.183 1.00 9.78 80 LEU B O 1
ATOM 2087 N N . ILE B 1 89 ? 15.232 85.992 25.902 1.00 7.78 81 ILE B N 1
ATOM 2088 C CA . ILE B 1 89 ? 15.039 85.585 27.295 1.00 7.34 81 ILE B CA 1
ATOM 2089 C C . ILE B 1 89 ? 13.554 85.693 27.633 1.00 11.19 81 ILE B C 1
ATOM 2090 O O . ILE B 1 89 ? 12.867 86.635 27.202 1.00 10.27 81 ILE B O 1
ATOM 2095 N N . ASN B 1 90 ? 13.068 84.727 28.417 1.00 7.84 82 ASN B N 1
ATOM 2096 C CA . ASN B 1 90 ? 11.659 84.613 28.791 1.00 7.83 82 ASN B CA 1
ATOM 2097 C C . ASN B 1 90 ? 10.739 84.688 27.568 1.00 8.88 82 ASN B C 1
ATOM 2098 O O . ASN B 1 90 ? 9.802 85.489 27.532 1.00 11.29 82 ASN B O 1
ATOM 2103 N N . PRO B 1 91 ? 10.975 83.862 26.563 1.00 10.53 83 PRO B N 1
ATOM 2104 C CA . PRO B 1 91 ? 10.235 84.010 25.308 1.00 10.15 83 PRO B CA 1
ATOM 2105 C C . PRO B 1 91 ? 8.770 83.670 25.440 1.00 10.06 83 PRO B C 1
ATOM 2106 O O . PRO B 1 91 ? 8.360 82.814 26.229 1.00 12.20 83 PRO B O 1
ATOM 2110 N N . LYS B 1 92 ? 7.974 84.384 24.642 1.00 7.99 84 LYS B N 1
ATOM 2111 C CA A LYS B 1 92 ? 6.575 84.056 24.387 0.56 9.17 84 LYS B CA 1
ATOM 2112 C CA B LYS B 1 92 ? 6.580 84.042 24.391 0.44 9.37 84 LYS B CA 1
ATOM 2113 C C . LYS B 1 92 ? 6.437 83.835 22.891 1.00 10.15 84 LYS B C 1
ATOM 2114 O O . LYS B 1 92 ? 6.788 84.723 22.101 1.00 11.32 84 LYS B O 1
ATOM 2125 N N . LEU B 1 93 ? 5.939 82.668 22.500 1.00 9.50 85 LEU B N 1
ATOM 2126 C CA . LEU B 1 93 ? 5.729 82.346 21.097 1.00 7.87 85 LEU B CA 1
ATOM 2127 C C . LEU B 1 93 ? 4.231 82.324 20.780 1.00 9.33 85 LEU B C 1
ATOM 2128 O O . LEU B 1 93 ? 3.391 82.003 21.640 1.00 11.18 85 LEU B O 1
ATOM 2133 N N . GLU B 1 94 ? 3.905 82.688 19.539 1.00 8.88 86 GLU B N 1
ATOM 2134 C CA A GLU B 1 94 ? 2.579 82.457 18.963 0.50 9.82 86 GLU B CA 1
ATOM 2135 C CA B GLU B 1 94 ? 2.581 82.461 18.973 0.50 9.87 86 GLU B CA 1
ATOM 2136 C C . GLU B 1 94 ? 2.758 81.657 17.692 1.00 11.00 86 GLU B C 1
ATOM 2137 O O . GLU B 1 94 ? 3.478 82.082 16.788 1.00 14.60 86 GLU B O 1
ATOM 2148 N N . TYR B 1 95 ? 2.109 80.506 17.626 1.00 8.59 87 TYR B N 1
ATOM 2149 C CA . TYR B 1 95 ? 2.062 79.725 16.398 1.00 8.11 87 TYR B CA 1
ATOM 2150 C C . TYR B 1 95 ? 0.988 80.278 15.467 1.00 11.18 87 TYR B C 1
ATOM 2151 O O . TYR B 1 95 ? -0.107 80.649 15.920 1.00 10.95 87 TYR B O 1
ATOM 2160 N N . MET B 1 96 ? 1.277 80.283 14.152 1.00 9.26 88 MET B N 1
ATOM 2161 C CA . MET B 1 96 ? 0.337 80.792 13.144 1.00 10.12 88 MET B CA 1
ATOM 2162 C C . MET B 1 96 ? -0.183 79.660 12.254 1.00 10.54 88 MET B C 1
ATOM 2163 O O . MET B 1 96 ? 0.358 79.405 11.165 1.00 11.50 88 MET B O 1
ATOM 2168 N N . PRO B 1 97 ? -1.238 78.952 12.662 1.00 11.08 89 PRO B N 1
ATOM 2169 C CA . PRO B 1 97 ? -1.833 77.939 11.780 1.00 10.33 89 PRO B CA 1
ATOM 2170 C C . PRO B 1 97 ? -2.392 78.575 10.523 1.00 9.37 89 PRO B C 1
ATOM 2171 O O . PRO B 1 97 ? -2.680 79.783 10.498 1.00 10.49 89 PRO B O 1
ATOM 2175 N N . PRO B 1 98 ? -2.603 77.784 9.473 1.00 9.83 90 PRO B N 1
ATOM 2176 C CA . PRO B 1 98 ? -2.444 76.328 9.419 1.00 9.59 90 PRO B CA 1
ATOM 2177 C C . PRO B 1 98 ? -1.211 75.834 8.689 1.00 10.36 90 PRO B C 1
ATOM 2178 O O . PRO B 1 98 ? -1.025 74.604 8.569 1.00 12.54 90 PRO B O 1
ATOM 2182 N N . ASP B 1 99 ? -0.372 76.743 8.196 1.00 10.30 91 ASP B N 1
ATOM 2183 C CA . ASP B 1 99 ? 0.681 76.330 7.274 1.00 10.51 91 ASP B CA 1
ATOM 2184 C C . ASP B 1 99 ? 1.853 75.736 8.021 1.00 11.21 91 ASP B C 1
ATOM 2185 O O . ASP B 1 99 ? 2.515 76.444 8.793 1.00 10.45 91 ASP B O 1
ATOM 2190 N N . MET B 1 100 ? 2.119 74.452 7.753 1.00 9.52 92 MET B N 1
ATOM 2191 C CA . MET B 1 100 ? 3.220 73.694 8.335 1.00 8.88 92 MET B CA 1
ATOM 2192 C C . MET B 1 100 ? 4.228 73.328 7.259 1.00 11.86 92 MET B C 1
ATOM 2193 O O . MET B 1 100 ? 3.884 73.214 6.073 1.00 14.44 92 MET B O 1
ATOM 2198 N N . GLU B 1 101 ? 5.485 73.151 7.684 1.00 9.09 93 GLU B N 1
ATOM 2199 C CA . GLU B 1 101 ? 6.566 72.748 6.788 1.00 9.73 93 GLU B CA 1
ATOM 2200 C C . GLU B 1 101 ? 7.355 71.636 7.443 1.00 9.28 93 GLU B C 1
ATOM 2201 O O . GLU B 1 101 ? 7.723 71.741 8.614 1.00 9.80 93 GLU B O 1
ATOM 2207 N N . GLU B 1 102 ? 7.665 70.590 6.669 1.00 11.11 94 GLU B N 1
ATOM 2208 C CA . GLU B 1 102 ? 8.579 69.567 7.165 1.00 9.94 94 GLU B CA 1
ATOM 2209 C C . GLU B 1 102 ? 10.000 69.968 6.833 1.00 12.54 94 GLU B C 1
ATOM 2210 O O . GLU B 1 102 ? 10.256 70.581 5.786 1.00 13.47 94 GLU B O 1
ATOM 2216 N N . GLY B 1 103 ? 10.914 69.630 7.733 1.00 10.47 95 GLY B N 1
ATOM 2217 C CA . GLY B 1 103 ? 12.331 69.884 7.517 1.00 10.45 95 GLY B CA 1
ATOM 2218 C C . GLY B 1 103 ? 13.169 68.957 8.365 1.00 9.81 95 GLY B C 1
ATOM 2219 O O . GLY B 1 103 ? 12.740 68.511 9.435 1.00 10.30 95 GLY B O 1
ATOM 2220 N N . TRP B 1 104 ? 14.385 68.702 7.908 1.00 12.08 96 TRP B N 1
ATOM 2221 C CA . TRP B 1 104 ? 15.322 67.907 8.693 1.00 10.96 96 TRP B CA 1
ATOM 2222 C C . TRP B 1 104 ? 15.895 68.748 9.836 1.00 14.71 96 TRP B C 1
ATOM 2223 O O . TRP B 1 104 ? 16.305 69.898 9.631 1.00 22.10 96 TRP B O 1
ATOM 2234 N N . GLU B 1 105 ? 15.854 68.214 11.055 1.00 8.97 97 GLU B N 1
ATOM 2235 C CA . GLU B 1 105 ? 16.397 68.892 12.225 1.00 9.43 97 GLU B CA 1
ATOM 2236 C C . GLU B 1 105 ? 17.437 68.008 12.884 1.00 12.26 97 GLU B C 1
ATOM 2237 O O . GLU B 1 105 ? 17.335 66.774 12.868 1.00 11.89 97 GLU B O 1
ATOM 2243 N N . GLY B 1 106 ? 18.415 68.669 13.491 1.00 10.64 98 GLY B N 1
ATOM 2244 C CA . GLY B 1 106 ? 19.295 67.975 14.407 1.00 10.66 98 GLY B CA 1
ATOM 2245 C C . GLY B 1 106 ? 19.303 68.735 15.696 1.00 12.50 98 GLY B C 1
ATOM 2246 O O . GLY B 1 106 ? 18.523 69.686 15.877 1.00 16.56 98 GLY B O 1
ATOM 2247 N N . CYS B 1 107 ? 20.183 68.355 16.606 1.00 10.53 99 CYS B N 1
ATOM 2248 C CA . CYS B 1 107 ? 20.214 68.969 17.917 1.00 13.36 99 CYS B CA 1
ATOM 2249 C C . CYS B 1 107 ? 21.557 68.619 18.540 1.00 14.41 99 CYS B C 1
ATOM 2250 O O . CYS B 1 107 ? 22.017 67.481 18.431 1.00 13.87 99 CYS B O 1
ATOM 2253 N N . LEU B 1 108 ? 22.207 69.604 19.161 1.00 12.98 100 LEU B N 1
ATOM 2254 C CA . LEU B 1 108 ? 23.479 69.281 19.771 1.00 14.76 100 LEU B CA 1
ATOM 2255 C C . LEU B 1 108 ? 23.339 68.305 20.941 1.00 12.91 100 LEU B C 1
ATOM 2256 O O . LEU B 1 108 ? 24.323 67.673 21.314 1.00 13.60 100 LEU B O 1
ATOM 2261 N N . SER B 1 109 ? 22.147 68.188 21.524 1.00 10.21 101 SER B N 1
ATOM 2262 C CA . SER B 1 109 ? 21.887 67.189 22.565 1.00 9.52 101 SER B CA 1
ATOM 2263 C C . SER B 1 109 ? 21.508 65.835 21.992 1.00 10.10 101 SER B C 1
ATOM 2264 O O . SER B 1 109 ? 21.344 64.873 22.757 1.00 12.35 101 SER B O 1
ATOM 2267 N N . VAL B 1 110 ? 21.393 65.731 20.675 1.00 9.70 102 VAL B N 1
ATOM 2268 C CA . VAL B 1 110 ? 21.176 64.436 20.027 1.00 10.40 102 VAL B CA 1
ATOM 2269 C C . VAL B 1 110 ? 22.289 64.274 18.996 1.00 10.24 102 VAL B C 1
ATOM 2270 O O . VAL B 1 110 ? 22.030 64.260 17.790 1.00 10.86 102 VAL B O 1
ATOM 2274 N N . PRO B 1 111 ? 23.539 64.174 19.423 1.00 10.94 103 PRO B N 1
ATOM 2275 C CA . PRO B 1 111 ? 24.636 64.204 18.458 1.00 12.87 103 PRO B CA 1
ATOM 2276 C C . PRO B 1 111 ? 24.548 63.065 17.452 1.00 11.93 103 PRO B C 1
AT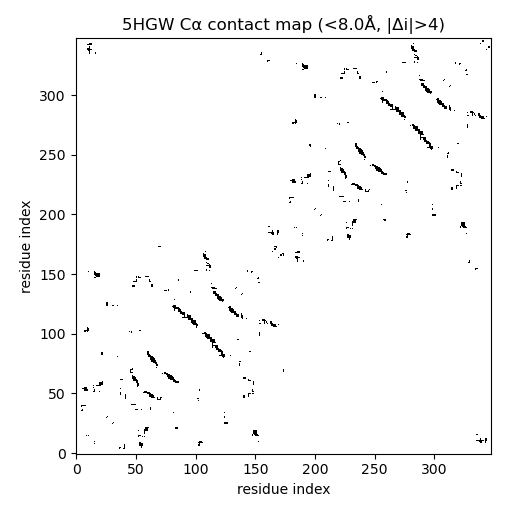OM 2277 O O . PRO B 1 111 ? 24.225 61.918 17.798 1.00 12.85 103 PRO B O 1
ATOM 2281 N N . GLY B 1 112 ? 24.856 63.392 16.197 1.00 11.49 104 GLY B N 1
ATOM 2282 C CA . GLY B 1 112 ? 25.001 62.396 15.156 1.00 12.75 104 GLY B CA 1
ATOM 2283 C C . GLY B 1 112 ? 23.729 62.039 14.419 1.00 11.51 104 GLY B C 1
ATOM 2284 O O . GLY B 1 112 ? 23.783 61.171 13.526 1.00 12.63 104 GLY B O 1
ATOM 2285 N N . MET B 1 113 ? 22.601 62.682 14.719 1.00 11.27 105 MET B N 1
ATOM 2286 C CA A MET B 1 113 ? 21.338 62.265 14.120 0.58 12.58 105 MET B CA 1
ATOM 2287 C CA B MET B 1 113 ? 21.301 62.280 14.190 0.42 13.28 105 MET B CA 1
ATOM 2288 C C . MET B 1 113 ? 20.621 63.434 13.466 1.00 14.39 105 MET B C 1
ATOM 2289 O O . MET B 1 113 ? 20.894 64.610 13.737 1.00 12.25 105 MET B O 1
ATOM 2298 N N . ARG B 1 114 ? 19.681 63.081 12.590 1.00 10.62 106 ARG B N 1
ATOM 2299 C CA . ARG B 1 114 ? 18.718 64.036 12.032 1.00 10.33 106 ARG B CA 1
ATOM 2300 C C . ARG B 1 114 ? 17.358 63.354 11.932 1.00 9.81 106 ARG B C 1
ATOM 2301 O O . ARG B 1 114 ? 17.285 62.145 11.708 1.00 10.89 106 ARG B O 1
ATOM 2309 N N . GLY B 1 115 ? 16.283 64.145 12.047 1.00 10.91 107 GLY B N 1
ATOM 2310 C CA . GLY B 1 115 ? 14.966 63.618 11.743 1.00 9.34 107 GLY B CA 1
ATOM 2311 C C . GLY B 1 115 ? 14.059 64.690 11.178 1.00 8.89 107 GLY B C 1
ATOM 2312 O O . GLY B 1 115 ? 14.265 65.880 11.418 1.00 11.51 107 GLY B O 1
ATOM 2313 N N . VAL B 1 116 ? 13.035 64.248 10.465 1.00 9.28 108 VAL B N 1
ATOM 2314 C CA . VAL B 1 116 ? 12.078 65.185 9.861 1.00 9.23 108 VAL B CA 1
ATOM 2315 C C . VAL B 1 116 ? 11.036 65.606 10.895 1.00 11.73 108 VAL B C 1
ATOM 2316 O O . VAL B 1 116 ? 10.391 64.763 11.533 1.00 12.17 108 VAL B O 1
ATOM 2320 N N . VAL B 1 117 ? 10.842 66.923 11.033 1.00 8.80 109 VAL B N 1
ATOM 2321 C CA . VAL B 1 117 ? 9.922 67.513 12.006 1.00 7.59 109 VAL B CA 1
ATOM 2322 C C . VAL B 1 117 ? 9.035 68.515 11.280 1.00 9.76 109 VAL B C 1
ATOM 2323 O O . VAL B 1 117 ? 9.526 69.337 10.497 1.00 9.15 109 VAL B O 1
ATOM 2327 N N . SER B 1 118 ? 7.739 68.450 11.544 1.00 7.51 110 SER B N 1
ATOM 2328 C CA . SER B 1 118 ? 6.812 69.468 11.063 1.00 7.56 110 SER B CA 1
ATOM 2329 C C . SER B 1 118 ? 6.817 70.676 12.002 1.00 9.55 110 SER B C 1
ATOM 2330 O O . SER B 1 118 ? 6.654 70.530 13.222 1.00 10.39 110 SER B O 1
ATOM 2333 N N . ARG B 1 119 ? 6.995 71.873 11.435 1.00 8.68 111 ARG B N 1
ATOM 2334 C CA . ARG B 1 119 ? 6.974 73.108 12.208 1.00 8.84 111 ARG B CA 1
ATOM 2335 C C . ARG B 1 119 ? 6.015 74.091 11.561 1.00 8.55 111 ARG B C 1
ATOM 2336 O O . ARG B 1 119 ? 5.672 73.981 10.380 1.00 9.54 111 ARG B O 1
ATOM 2344 N N . TYR B 1 120 ? 5.584 75.069 12.349 1.00 8.17 112 TYR B N 1
ATOM 2345 C CA . TYR B 1 120 ? 4.870 76.184 11.755 1.00 7.41 112 TYR B CA 1
ATOM 2346 C C . TYR B 1 120 ? 5.779 76.944 10.809 1.00 9.75 112 TYR B C 1
ATOM 2347 O O . TYR B 1 120 ? 6.947 77.207 11.113 1.00 9.96 112 TYR B O 1
ATOM 2356 N N . ALA B 1 121 ? 5.232 77.274 9.634 1.00 9.78 113 ALA B N 1
ATOM 2357 C CA . ALA B 1 121 ? 5.974 78.096 8.685 1.00 10.46 113 ALA B CA 1
ATOM 2358 C C . ALA B 1 121 ? 6.266 79.456 9.262 1.00 13.13 113 ALA B C 1
ATOM 2359 O O . ALA B 1 121 ? 7.321 80.035 8.970 1.00 12.84 113 ALA B O 1
ATOM 2361 N N . LYS B 1 122 ? 5.362 79.980 10.096 1.00 10.67 114 LYS B N 1
ATOM 2362 C CA A LYS B 1 122 ? 5.528 81.310 10.657 0.56 12.49 114 LYS B CA 1
ATOM 2363 C CA B LYS B 1 122 ? 5.497 81.317 10.646 0.44 12.63 114 LYS B CA 1
ATOM 2364 C C . LYS B 1 122 ? 5.145 81.302 12.125 1.00 10.59 114 LYS B C 1
ATOM 2365 O O . LYS B 1 122 ? 4.196 80.620 12.520 1.00 11.40 114 LYS B O 1
ATOM 2376 N N . VAL B 1 123 ? 5.915 82.054 12.936 1.00 9.70 115 VAL B N 1
ATOM 2377 C CA . VAL B 1 123 ? 5.620 82.267 14.347 1.00 9.46 115 VAL B CA 1
ATOM 2378 C C . VAL B 1 123 ? 5.878 83.726 14.689 1.00 12.97 115 VAL B C 1
ATOM 2379 O O . VAL B 1 123 ? 6.618 84.429 14.002 1.00 14.30 115 VAL B O 1
ATOM 2383 N N . ARG B 1 124 ? 5.194 84.205 15.726 1.00 9.82 116 ARG B N 1
ATOM 2384 C CA A ARG B 1 124 ? 5.558 85.446 16.398 0.59 9.27 116 ARG B CA 1
ATOM 2385 C CA B ARG B 1 124 ? 5.594 85.444 16.380 0.41 9.26 116 ARG B CA 1
ATOM 2386 C C . ARG B 1 124 ? 6.372 85.093 17.632 1.00 10.61 116 ARG B C 1
ATOM 2387 O O . ARG B 1 124 ? 6.063 84.116 18.316 1.00 11.25 116 ARG B O 1
ATOM 2402 N N . TYR B 1 125 ? 7.411 85.872 17.929 1.00 10.76 117 TYR B N 1
ATOM 2403 C CA . TYR B 1 125 ? 8.041 85.662 19.218 1.00 10.49 117 TYR B CA 1
ATOM 2404 C C . TYR B 1 125 ? 8.386 86.989 19.857 1.00 10.36 117 TYR B C 1
ATOM 2405 O O . TYR B 1 125 ? 8.674 87.981 19.171 1.00 13.15 117 TYR B O 1
ATOM 2414 N N . SER B 1 126 ? 8.288 87.010 21.186 1.00 10.49 118 SER B N 1
ATOM 2415 C CA . SER B 1 126 ? 8.681 88.188 21.939 1.00 10.58 118 SER B CA 1
ATOM 2416 C C . SER B 1 126 ? 9.456 87.742 23.156 1.00 10.56 118 SER B C 1
ATOM 2417 O O . SER B 1 126 ? 9.462 86.567 23.515 1.00 11.36 118 SER B O 1
ATOM 2420 N N . GLY B 1 127 ? 10.107 88.704 23.793 1.00 9.57 119 GLY B N 1
ATOM 2421 C CA . GLY B 1 127 ? 10.859 88.467 25.014 1.00 11.10 119 GLY B CA 1
ATOM 2422 C C . GLY B 1 127 ? 11.831 89.615 25.189 1.00 11.02 119 GLY B C 1
ATOM 2423 O O . GLY B 1 127 ? 11.537 90.749 24.807 1.00 11.77 119 GLY B O 1
ATOM 2424 N N . TYR B 1 128 ? 12.983 89.307 25.789 1.00 9.29 120 TYR B N 1
ATOM 2425 C CA . TYR B 1 128 ? 13.940 90.348 26.168 1.00 8.92 120 TYR B CA 1
ATOM 2426 C C . TYR B 1 128 ? 15.347 89.919 25.796 1.00 10.71 120 TYR B C 1
ATOM 2427 O O . TYR B 1 128 ? 15.662 88.727 25.819 1.00 11.22 120 TYR B O 1
ATOM 2436 N N . ASP B 1 129 ? 16.197 90.890 25.450 1.00 9.73 121 ASP B N 1
ATOM 2437 C CA . ASP B 1 129 ? 17.608 90.543 25.297 1.00 9.38 121 ASP B CA 1
ATOM 2438 C C . ASP B 1 129 ? 18.299 90.579 26.674 1.00 10.81 121 ASP B C 1
ATOM 2439 O O . ASP B 1 129 ? 17.656 90.780 27.710 1.00 10.39 121 ASP B O 1
ATOM 2444 N N . GLN B 1 130 ? 19.621 90.336 26.692 1.00 10.84 122 GLN B N 1
ATOM 2445 C CA . GLN B 1 130 ? 20.324 90.220 27.966 1.00 9.00 122 GLN B CA 1
ATOM 2446 C C . GLN B 1 130 ? 20.446 91.565 28.669 1.00 10.45 122 GLN B C 1
ATOM 2447 O O . GLN B 1 130 ? 20.744 91.590 29.874 1.00 10.60 122 GLN B O 1
ATOM 2453 N N . PHE B 1 131 ? 20.197 92.672 27.970 1.00 9.50 123 PHE B N 1
ATOM 2454 C CA . PHE B 1 131 ? 20.186 93.990 28.601 1.00 10.33 123 PHE B CA 1
ATOM 2455 C C . PHE B 1 131 ? 18.812 94.385 29.115 1.00 10.82 123 PHE B C 1
ATOM 2456 O O . PHE B 1 131 ? 18.676 95.427 29.776 1.00 13.56 123 PHE B O 1
ATOM 2464 N N . GLY B 1 132 ? 17.796 93.576 28.849 1.00 10.08 124 GLY B N 1
ATOM 2465 C CA . GLY B 1 132 ? 16.448 93.919 29.262 1.00 10.80 124 GLY B CA 1
ATOM 2466 C C . GLY B 1 132 ? 15.618 94.640 28.233 1.00 13.81 124 GLY B C 1
ATOM 2467 O O . GLY B 1 132 ? 14.477 95.039 28.537 1.00 16.30 124 GLY B O 1
ATOM 2468 N N . ALA B 1 133 ? 16.136 94.809 27.016 1.00 12.23 125 ALA B N 1
ATOM 2469 C CA . ALA B 1 133 ? 15.365 95.421 25.941 1.00 11.75 125 ALA B CA 1
ATOM 2470 C C . ALA B 1 133 ? 14.365 94.443 25.349 1.00 10.77 125 ALA B C 1
ATOM 2471 O O . ALA B 1 133 ? 14.649 93.254 25.173 1.00 12.59 125 ALA B O 1
ATOM 2473 N N . LYS B 1 134 ? 13.197 94.967 24.994 1.00 14.47 126 LYS B N 1
ATOM 2474 C CA A LYS B 1 134 ? 12.136 94.133 24.442 0.57 14.59 126 LYS B CA 1
ATOM 2475 C CA B LYS B 1 134 ? 12.131 94.146 24.434 0.43 15.05 126 LYS B CA 1
ATOM 2476 C C . LYS B 1 134 ? 12.446 93.728 23.000 1.00 14.10 126 LYS B C 1
ATOM 2477 O O . LYS B 1 134 ? 12.948 94.540 22.196 1.00 17.19 126 LYS B O 1
ATOM 2488 N N . ILE B 1 135 ? 12.123 92.475 22.673 1.00 12.65 127 ILE B N 1
ATOM 2489 C CA . ILE B 1 135 ? 12.201 91.920 21.324 1.00 12.88 127 ILE B CA 1
ATOM 2490 C C . ILE B 1 135 ? 10.794 91.502 20.914 1.00 15.18 127 ILE B C 1
ATOM 2491 O O . ILE B 1 135 ? 10.091 90.883 21.710 1.00 14.62 127 ILE B O 1
ATOM 2496 N N . ASP B 1 136 ? 10.388 91.802 19.671 1.00 13.40 128 ASP B N 1
ATOM 2497 C CA . ASP B 1 136 ? 9.060 91.393 19.194 1.00 13.22 128 ASP B CA 1
ATOM 2498 C C . ASP B 1 136 ? 9.158 91.246 17.682 1.00 14.62 128 ASP B C 1
ATOM 2499 O O . ASP B 1 136 ? 9.329 92.252 16.983 1.00 17.93 128 ASP B O 1
ATOM 2504 N N . ARG B 1 137 ? 9.077 90.011 17.189 1.00 13.23 129 ARG B N 1
ATOM 2505 C CA . ARG B 1 137 ? 9.334 89.708 15.784 1.00 14.83 129 ARG B CA 1
ATOM 2506 C C . ARG B 1 137 ? 8.341 88.686 15.256 1.00 14.72 129 ARG B C 1
ATOM 2507 O O . ARG B 1 137 ? 7.805 87.874 15.999 1.00 15.38 129 ARG B O 1
ATOM 2515 N N . VAL B 1 138 ? 8.162 88.701 13.933 1.00 14.90 130 VAL B N 1
ATOM 2516 C CA . VAL B 1 138 ? 7.550 87.597 13.200 1.00 14.41 130 VAL B CA 1
ATOM 2517 C C . VAL B 1 138 ? 8.648 86.923 12.396 1.00 17.59 130 VAL B C 1
ATOM 2518 O O . VAL B 1 138 ? 9.443 87.598 11.730 1.00 20.84 130 VAL B O 1
ATOM 2522 N N . ALA B 1 139 ? 8.721 85.610 12.490 1.00 11.79 131 ALA B N 1
ATOM 2523 C CA . ALA B 1 139 ? 9.772 84.848 11.836 1.00 12.44 131 ALA B CA 1
ATOM 2524 C C . ALA B 1 139 ? 9.139 83.830 10.897 1.00 13.88 131 ALA B C 1
ATOM 2525 O O . ALA B 1 139 ? 8.021 83.352 11.145 1.00 12.89 131 ALA B O 1
ATOM 2527 N N . GLU B 1 140 ? 9.853 83.486 9.812 1.00 12.68 132 GLU B N 1
ATOM 2528 C CA . GLU B 1 140 ? 9.359 82.442 8.916 1.00 12.97 132 GLU B CA 1
ATOM 2529 C C . GLU B 1 140 ? 10.499 81.517 8.547 1.00 13.22 132 GLU B C 1
ATOM 2530 O O . GLU B 1 140 ? 11.674 81.787 8.854 1.00 12.69 132 GLU B O 1
ATOM 2536 N N . GLY B 1 141 ? 10.123 80.395 7.918 1.00 13.13 133 GLY B N 1
ATOM 2537 C CA . GLY B 1 141 ? 11.111 79.463 7.383 1.00 13.64 133 GLY B CA 1
ATOM 2538 C C . GLY B 1 141 ? 12.076 78.985 8.447 1.00 12.34 133 GLY B C 1
ATOM 2539 O O . GLY B 1 141 ? 11.684 78.648 9.562 1.00 10.74 133 GLY B O 1
ATOM 2540 N N . PHE B 1 142 ? 13.354 78.922 8.090 1.00 12.59 134 PHE B N 1
ATOM 2541 C CA . PHE B 1 142 ? 14.341 78.340 8.996 1.00 11.91 134 PHE B CA 1
ATOM 2542 C C . PHE B 1 142 ? 14.465 79.155 10.285 1.00 10.28 134 PHE B C 1
ATOM 2543 O O . PHE B 1 142 ? 14.646 78.588 11.356 1.00 10.08 134 PHE B O 1
ATOM 2551 N N . HIS B 1 143 ? 14.409 80.488 10.196 1.00 11.90 135 HIS B N 1
ATOM 2552 C CA . HIS B 1 143 ? 14.376 81.327 11.397 1.00 10.04 135 HIS B CA 1
ATOM 2553 C C . HIS B 1 143 ? 13.263 80.874 12.342 1.00 9.55 135 HIS B C 1
ATOM 2554 O O . HIS B 1 143 ? 13.492 80.634 13.538 1.00 10.00 135 HIS B O 1
ATOM 2561 N N . ALA B 1 144 ? 12.053 80.710 11.806 1.00 10.55 136 ALA B N 1
ATOM 2562 C CA . ALA B 1 144 ? 10.941 80.240 12.633 1.00 8.45 136 ALA B CA 1
ATOM 2563 C C . ALA B 1 144 ? 11.196 78.831 13.176 1.00 9.00 136 ALA B C 1
ATOM 2564 O O . ALA B 1 144 ? 10.803 78.511 14.308 1.00 8.45 136 ALA B O 1
ATOM 2566 N N . ARG B 1 145 ? 11.848 77.979 12.385 1.00 9.35 137 ARG B N 1
ATOM 2567 C CA . ARG B 1 145 ? 12.110 76.608 12.812 1.00 8.08 137 ARG B CA 1
ATOM 2568 C C . ARG B 1 145 ? 13.080 76.583 13.986 1.00 8.66 137 ARG B C 1
ATOM 2569 O O . ARG B 1 145 ? 12.852 75.880 14.982 1.00 8.22 137 ARG B O 1
ATOM 2577 N N . VAL B 1 146 ? 14.175 77.339 13.885 1.00 8.16 138 VAL B N 1
ATOM 2578 C CA A VAL B 1 146 ? 15.157 77.406 14.973 0.60 7.93 138 VAL B CA 1
ATOM 2579 C CA B VAL B 1 146 ? 15.131 77.319 14.987 0.40 7.68 138 VAL B CA 1
ATOM 2580 C C . VAL B 1 146 ? 14.503 77.907 16.253 1.00 7.71 138 VAL B C 1
ATOM 2581 O O . VAL B 1 146 ? 14.738 77.391 17.357 1.00 8.74 138 VAL B O 1
ATOM 2588 N N . VAL B 1 147 ? 13.667 78.944 16.133 1.00 8.78 139 VAL B N 1
ATOM 2589 C CA . VAL B 1 147 ? 13.044 79.504 17.334 1.00 9.45 139 VAL B CA 1
ATOM 2590 C C . VAL B 1 147 ? 12.124 78.477 17.982 1.00 8.68 139 VAL B C 1
ATOM 2591 O O . VAL B 1 147 ? 12.124 78.310 19.207 1.00 8.24 139 VAL B O 1
ATOM 2595 N N . GLN B 1 148 ? 11.343 77.752 17.170 1.00 7.48 140 GLN B N 1
ATOM 2596 C CA . GLN B 1 148 ? 10.497 76.688 17.727 1.00 7.27 140 GLN B CA 1
ATOM 2597 C C . GLN B 1 148 ? 11.335 75.582 18.365 1.00 8.05 140 GLN B C 1
ATOM 2598 O O . GLN B 1 148 ? 11.008 75.099 19.452 1.00 8.47 140 GLN B O 1
ATOM 2604 N N . HIS B 1 149 ? 12.399 75.163 17.691 1.00 8.00 141 HIS B N 1
ATOM 2605 C CA . HIS B 1 149 ? 13.259 74.113 18.225 1.00 8.02 141 HIS B CA 1
ATOM 2606 C C . HIS B 1 149 ? 13.872 74.527 19.547 1.00 7.93 141 HIS B C 1
ATOM 2607 O O . HIS B 1 149 ? 13.867 73.752 20.518 1.00 9.68 141 HIS B O 1
ATOM 2614 N N . GLU B 1 150 ? 14.365 75.769 19.635 1.00 7.88 142 GLU B N 1
ATOM 2615 C CA . GLU B 1 150 ? 14.994 76.182 20.892 1.00 10.36 142 GLU B CA 1
ATOM 2616 C C . GLU B 1 150 ? 13.949 76.437 21.974 1.00 7.97 142 GLU B C 1
ATOM 2617 O O . GLU B 1 150 ? 14.179 76.124 23.151 1.00 8.73 142 GLU B O 1
ATOM 2623 N N . TYR B 1 151 ? 12.821 77.037 21.619 1.00 7.65 143 TYR B N 1
ATOM 2624 C CA . TYR B 1 151 ? 11.752 77.199 22.594 1.00 7.64 143 TYR B CA 1
ATOM 2625 C C . TYR B 1 151 ? 11.348 75.860 23.191 1.00 8.58 143 TYR B C 1
ATOM 2626 O O . TYR B 1 151 ? 11.149 75.746 24.405 1.00 8.56 143 TYR B O 1
ATOM 2635 N N . ASP B 1 152 ? 11.231 74.833 22.354 1.00 7.81 144 ASP B N 1
ATOM 2636 C CA . ASP B 1 152 ? 10.860 73.506 22.863 1.00 7.16 144 ASP B CA 1
ATOM 2637 C C . ASP B 1 152 ? 11.794 73.066 23.989 1.00 7.06 144 ASP B C 1
ATOM 2638 O O . ASP B 1 152 ? 11.345 72.458 24.970 1.00 7.62 144 ASP B O 1
ATOM 2643 N N . HIS B 1 153 ? 13.103 73.391 23.881 1.00 7.11 145 HIS B N 1
ATOM 2644 C CA . HIS B 1 153 ? 14.014 73.009 24.973 1.00 7.93 145 HIS B CA 1
ATOM 2645 C C . HIS B 1 153 ? 13.585 73.598 26.319 1.00 8.07 145 HIS B C 1
ATOM 2646 O O . HIS B 1 153 ? 13.854 72.996 27.372 1.00 10.30 145 HIS B O 1
ATOM 2653 N N . LEU B 1 154 ? 12.962 74.775 26.314 1.00 7.49 146 LEU B N 1
ATOM 2654 C CA . LEU B 1 154 ? 12.571 75.445 27.554 1.00 7.00 146 LEU B CA 1
ATOM 2655 C C . LEU B 1 154 ? 11.354 74.798 28.192 1.00 7.32 146 LEU B C 1
ATOM 2656 O O . LEU B 1 154 ? 11.088 75.040 29.378 1.00 8.65 146 LEU B O 1
ATOM 2661 N N . ILE B 1 155 ? 10.603 74.006 27.427 1.00 8.96 147 ILE B N 1
ATOM 2662 C CA . ILE B 1 155 ? 9.444 73.304 27.962 1.00 9.42 147 ILE B CA 1
ATOM 2663 C C . ILE B 1 155 ? 9.683 71.794 27.977 1.00 10.17 147 ILE B C 1
ATOM 2664 O O . ILE B 1 155 ? 8.723 71.000 28.045 1.00 12.17 147 ILE B O 1
ATOM 2669 N N . GLY B 1 156 ? 10.963 71.392 27.963 1.00 9.05 148 GLY B N 1
ATOM 2670 C CA . GLY B 1 156 ? 11.306 69.993 28.178 1.00 9.29 148 GLY B CA 1
ATOM 2671 C C . GLY B 1 156 ? 11.095 69.096 26.990 1.00 9.78 148 GLY B C 1
ATOM 2672 O O . GLY B 1 156 ? 10.942 67.877 27.175 1.00 12.30 148 GLY B O 1
ATOM 2673 N N . LYS B 1 157 ? 11.041 69.655 25.787 1.00 7.84 149 LYS B N 1
ATOM 2674 C CA . LYS B 1 157 ? 10.776 68.900 24.564 1.00 8.49 149 LYS B CA 1
ATOM 2675 C C . LYS B 1 157 ? 12.016 68.840 23.698 1.00 9.79 149 LYS B C 1
ATOM 2676 O O . LYS B 1 157 ? 12.677 69.856 23.462 1.00 10.93 149 LYS B O 1
ATOM 2682 N N . LEU B 1 158 ? 12.298 67.655 23.203 1.00 9.13 150 LEU B N 1
ATOM 2683 C CA . LEU B 1 158 ? 13.394 67.391 22.288 1.00 9.10 150 LEU B CA 1
ATOM 2684 C C . LEU B 1 158 ? 12.767 66.926 20.979 1.00 8.87 150 LEU B C 1
ATOM 2685 O O . LEU B 1 158 ? 11.675 66.345 20.978 1.00 10.93 150 LEU B O 1
ATOM 2690 N N . TYR B 1 159 ? 13.444 67.167 19.857 1.00 9.39 151 TYR B N 1
ATOM 2691 C CA . TYR B 1 159 ? 12.753 66.982 18.575 1.00 10.02 151 TYR B CA 1
ATOM 2692 C C . TYR B 1 159 ? 12.289 65.544 18.294 1.00 8.96 151 TYR B C 1
ATOM 2693 O O . TYR B 1 159 ? 11.276 65.411 17.591 1.00 8.37 151 TYR B O 1
ATOM 2702 N N . PRO B 1 160 ? 12.892 64.458 18.812 1.00 7.23 152 PRO B N 1
ATOM 2703 C CA . PRO B 1 160 ? 12.279 63.137 18.568 1.00 8.18 152 PRO B CA 1
ATOM 2704 C C . PRO B 1 160 ? 10.874 63.039 19.136 1.00 10.13 152 PRO B C 1
ATOM 2705 O O . PRO B 1 160 ? 10.061 62.221 18.651 1.00 11.91 152 PRO B O 1
ATOM 2709 N N . MET B 1 161 ? 10.556 63.864 20.138 1.00 9.72 153 MET B N 1
ATOM 2710 C CA . MET B 1 161 ? 9.198 63.906 20.659 1.00 9.61 153 MET B CA 1
ATOM 2711 C C . MET B 1 161 ? 8.213 64.483 19.655 1.00 10.26 153 MET B C 1
ATOM 2712 O O . MET B 1 161 ? 7.007 64.208 19.755 1.00 12.64 153 MET B O 1
ATOM 2717 N N . ARG B 1 162 ? 8.700 65.276 18.699 1.00 9.79 154 ARG B N 1
ATOM 2718 C CA . ARG B 1 162 ? 7.862 65.912 17.680 1.00 8.89 154 ARG B CA 1
ATOM 2719 C C . ARG B 1 162 ? 7.763 65.081 16.411 1.00 9.82 154 ARG B C 1
ATOM 2720 O O . ARG B 1 162 ? 6.857 65.314 15.592 1.00 13.60 154 ARG B O 1
ATOM 2728 N N . ILE B 1 163 ? 8.675 64.126 16.206 1.00 10.35 155 ILE B N 1
ATOM 2729 C CA . ILE B 1 163 ? 8.651 63.324 14.983 1.00 10.13 155 ILE B CA 1
ATOM 2730 C C . ILE B 1 163 ? 7.389 62.483 14.926 1.00 13.68 155 ILE B C 1
ATOM 2731 O O . ILE B 1 163 ? 6.989 61.869 15.923 1.00 15.58 155 ILE B O 1
ATOM 2736 N N . THR B 1 164 ? 6.769 62.417 13.747 1.00 11.80 156 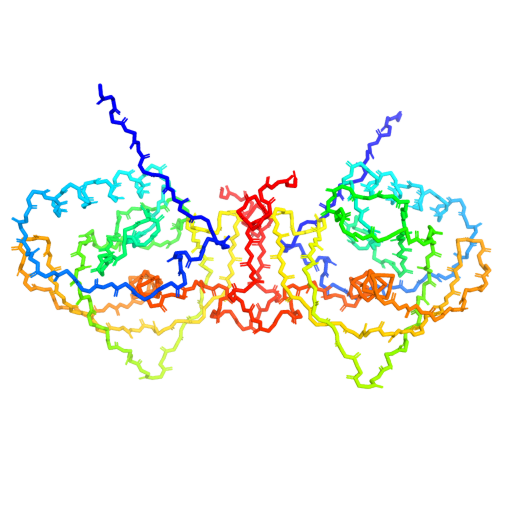THR B N 1
ATOM 2737 C CA . THR B 1 164 ? 5.687 61.462 13.564 1.00 13.29 156 THR B CA 1
ATOM 2738 C C . THR B 1 164 ? 6.059 60.319 12.651 1.00 18.34 156 THR B C 1
ATOM 2739 O O . THR B 1 164 ? 5.380 59.288 12.675 1.00 23.42 156 THR B O 1
ATOM 2743 N N . ASP B 1 165 ? 7.103 60.465 11.846 1.00 14.55 157 ASP B N 1
ATOM 2744 C CA . ASP B 1 165 ? 7.423 59.472 10.817 1.00 17.02 157 ASP B CA 1
ATOM 2745 C C . ASP B 1 165 ? 8.845 58.993 11.105 1.00 14.74 157 ASP B C 1
ATOM 2746 O O . ASP B 1 165 ? 9.814 59.645 10.697 1.00 14.62 157 ASP B O 1
ATOM 2751 N N . PHE B 1 166 ? 8.961 57.872 11.846 1.00 15.45 158 PHE B N 1
ATOM 2752 C CA . PHE B 1 166 ? 10.286 57.445 12.244 1.00 18.93 158 PHE B CA 1
ATOM 2753 C C . PHE B 1 166 ? 11.011 56.661 11.149 1.00 18.39 158 PHE B C 1
ATOM 2754 O O . PHE B 1 166 ? 12.143 56.228 11.388 1.00 22.21 158 PHE B O 1
ATOM 2762 N N . THR B 1 167 ? 10.440 56.561 9.952 1.00 16.55 159 THR B N 1
ATOM 2763 C CA . THR B 1 167 ? 11.249 56.174 8.794 1.00 19.53 159 THR B CA 1
ATOM 2764 C C . THR B 1 167 ? 12.154 57.294 8.332 1.00 19.99 159 THR B C 1
ATOM 2765 O O . THR B 1 167 ? 13.058 57.042 7.525 1.00 17.90 159 THR B O 1
ATOM 2769 N N . ARG B 1 168 ? 11.946 58.516 8.828 1.00 14.13 160 ARG B N 1
ATOM 2770 C CA A ARG B 1 168 ? 12.794 59.628 8.428 0.39 15.60 160 ARG B CA 1
ATOM 2771 C CA B ARG B 1 168 ? 12.811 59.614 8.422 0.61 15.42 160 ARG B CA 1
ATOM 2772 C C . ARG B 1 168 ? 13.520 60.149 9.662 1.00 14.05 160 ARG B C 1
ATOM 2773 O O . ARG B 1 168 ? 13.393 61.322 10.028 1.00 15.78 160 ARG B O 1
ATOM 2788 N N . PHE B 1 169 ? 14.249 59.256 10.322 1.00 9.41 161 PHE B N 1
ATOM 2789 C CA . PHE B 1 169 ? 15.037 59.569 11.501 1.00 9.72 161 PHE B CA 1
ATOM 2790 C C . PHE B 1 169 ? 16.247 58.654 11.412 1.00 12.41 161 PHE B C 1
ATOM 2791 O O . PHE B 1 169 ? 16.091 57.472 11.107 1.00 13.70 161 PHE B O 1
ATOM 2799 N N . GLY B 1 170 ? 17.447 59.188 11.590 1.00 8.74 162 GLY B N 1
ATOM 2800 C CA . GLY B 1 170 ? 18.614 58.311 11.472 1.00 9.58 162 GLY B CA 1
ATOM 2801 C C . GLY B 1 170 ? 19.907 59.075 11.660 1.00 12.16 162 GLY B C 1
ATOM 2802 O O . GLY B 1 170 ? 19.918 60.193 12.173 1.00 10.45 162 GLY B O 1
ATOM 2803 N N . PHE B 1 171 ? 21.013 58.459 11.249 1.00 11.21 163 PHE B N 1
ATOM 2804 C CA . PHE B 1 171 ? 22.319 59.043 11.515 1.00 12.07 163 PHE B CA 1
ATOM 2805 C C . PHE B 1 171 ? 22.744 59.966 10.391 1.00 12.34 163 PHE B C 1
ATOM 2806 O O . PHE B 1 171 ? 22.625 59.630 9.208 1.00 13.01 163 PHE B O 1
ATOM 2814 N N . THR B 1 172 ? 23.252 61.136 10.783 1.00 12.47 164 THR B N 1
ATOM 2815 C CA . THR B 1 172 ? 23.661 62.155 9.822 1.00 13.04 164 THR B CA 1
ATOM 2816 C C . THR B 1 172 ? 24.656 61.610 8.812 1.00 15.19 164 THR B C 1
ATOM 2817 O O . THR B 1 172 ? 24.596 61.951 7.625 1.00 16.48 164 THR B O 1
ATOM 2821 N N . GLU B 1 173 ? 25.580 60.775 9.256 1.00 17.33 165 GLU B N 1
ATOM 2822 C CA . GLU B 1 173 ? 26.598 60.326 8.307 1.00 18.56 165 GLU B CA 1
ATOM 2823 C C . GLU B 1 173 ? 26.024 59.428 7.213 1.00 18.39 165 GLU B C 1
ATOM 2824 O O . GLU B 1 173 ? 26.660 59.296 6.152 1.00 21.05 165 GLU B O 1
ATOM 2830 N N . VAL B 1 174 ? 24.867 58.800 7.445 1.00 15.78 166 VAL B N 1
ATOM 2831 C CA . VAL B 1 174 ? 24.176 58.021 6.419 1.00 16.28 166 VAL B CA 1
ATOM 2832 C C . VAL B 1 174 ? 23.227 58.888 5.620 1.00 17.34 166 VAL B C 1
ATOM 2833 O O . VAL B 1 174 ? 23.211 58.842 4.383 1.00 19.94 166 VAL B O 1
ATOM 2837 N N . LEU B 1 175 ? 22.419 59.683 6.326 1.00 14.15 167 LEU B N 1
ATOM 2838 C CA . LEU B 1 175 ? 21.420 60.507 5.651 1.00 13.89 167 LEU B CA 1
ATOM 2839 C C . LEU B 1 175 ? 22.061 61.621 4.832 1.00 19.66 167 LEU B C 1
ATOM 2840 O O . LEU B 1 175 ? 21.577 61.969 3.745 1.00 19.42 167 LEU B O 1
ATOM 2845 N N . PHE B 1 176 ? 23.147 62.195 5.332 1.00 17.69 168 PHE B N 1
ATOM 2846 C CA . PHE B 1 176 ? 23.766 63.375 4.712 1.00 18.94 168 PHE B CA 1
ATOM 2847 C C . PHE B 1 176 ? 25.275 63.187 4.666 1.00 20.73 168 PHE B C 1
ATOM 2848 O O . PHE B 1 176 ? 26.038 63.846 5.391 1.00 22.24 168 PHE B O 1
ATOM 2856 N N . PRO B 1 177 ? 25.740 62.268 3.834 1.00 18.86 169 PRO B N 1
ATOM 2857 C CA . PRO B 1 177 ? 27.181 61.959 3.813 1.00 21.28 169 PRO B CA 1
ATOM 2858 C C . PRO B 1 177 ? 28.035 63.122 3.347 1.00 31.09 169 PRO B C 1
ATOM 2859 O O . PRO B 1 177 ? 29.200 63.219 3.758 1.00 37.01 169 PRO B O 1
ATOM 2863 N N . GLY B 1 178 ? 27.500 64.002 2.502 1.00 34.53 170 GLY B N 1
ATOM 2864 C CA . GLY B 1 178 ? 28.288 65.114 1.990 1.00 44.99 170 GLY B CA 1
ATOM 2865 C C . GLY B 1 178 ? 28.540 66.210 2.992 1.00 48.59 170 GLY B C 1
ATOM 2866 O O . GLY B 1 178 ? 29.274 67.162 2.709 1.00 49.46 170 GLY B O 1
ATOM 2867 N N . LEU B 1 179 ? 27.973 66.065 4.174 1.00 48.37 171 LEU B N 1
ATOM 2868 C CA . LEU B 1 179 ? 27.907 67.108 5.167 1.00 53.08 171 LEU B CA 1
ATOM 2869 C C . LEU B 1 179 ? 29.020 66.988 6.208 1.00 55.29 171 LEU B C 1
ATOM 2870 O O . LEU B 1 179 ? 30.188 66.794 5.862 1.00 56.94 171 LEU B O 1
#

Nearest PDB structures (foldseek):
  5hgw-assembly1_B  TM=1.006E+00  e=1.878E-38  Burkholderia ambifaria MC40-6
  5kob-assembly1_C  TM=9.949E-01  e=3.178E-31  Paraburkholderia xenovorans LB400
  5cy7-assembly1_A  TM=9.893E-01  e=6.715E-25  Xanthomonas oryzae pv. oryzae KACC 10331
  1vey-assembly2_B-3  TM=9.736E-01  e=3.988E-21  Leptospira interrogans
  1szz-assembly1_C  TM=9.525E-01  e=1.128E-20  Leptospira interrogans

Solvent-accessible surface area: 16206 Å² total; per-residue (Å²): 159,93,106,141,59,85,132,31,26,66,3,17,16,94,110,1,62,100,96,6,139,85,13,107,57,57,79,35,103,117,6,62,97,28,7,59,12,0,34,65,4,0,102,144,28,63,5,8,5,0,0,0,7,3,16,33,42,38,48,38,0,0,0,0,3,28,55,99,11,97,44,29,82,142,15,73,102,3,62,117,6,13,0,0,28,10,139,28,71,90,65,99,113,94,87,81,108,19,84,4,1,6,25,0,1,56,42,0,14,0,8,1,54,10,55,11,75,0,86,0,9,3,84,32,31,131,28,54,114,22,77,81,85,2,107,28,40,30,0,22,7,0,6,20,7,45,3,3,3,56,7,72,3,3,1,48,82,12,131,49,28,73,87,3,0,19,17,109,45,44,66,107,86,94,166,91,120,146,50,92,130,34,27,63,4,20,16,97,120,1,62,110,92,6,139,88,15,94,128,56,81,34,105,113,7,62,109,32,7,59,16,0,33,65,3,0,100,144,28,63,5,10,6,0,0,0,7,3,4,32,23,40,50,38,0,0,0,0,1,29,52,102,14,99,44,27,90,140,15,72,104,5,63,118,7,12,0,0,29,11,138,28,80,91,50,97,113,96,88,84,123,19,72,5,3,7,26,0,1,56,43,0,13,0,10,0,56,10,54,14,86,0,103,0,17,3,79,32,30,131,28,53,126,20,91,82,72,2,114,30,37,30,0,21,7,0,6,18,9,46,3,2,4,59,8,70,2,3,1,48,80,12,137,59,23,67,96,2,0,21,19,110,46,43,70,108,85,84

Sequence (348 aa):
HHHMIRREILKMMGDPRLLEEVAKPVAQFDTPELHEIVADMFETMHHANGAGLAAPQIGIGLQIIIFGFGSSNNRYPDAPPVPETVLINPKKLEEYMPPDMEEGWEGCLSVPGMMRGVVSRYAKVRRYSGYDQFGAKKIDRVAEGFHARVVVQHEYDHLIGKLYPMRITDFTRFGFTEVLFPGLHHHMIRREILKMMGDPRLLEVAKPVAQQFDTPEELHEIVADMFETMHHANGAGLAAPQIGIGLQIIIIFGFGSNNRYPDAPPVPETVLINPKKLEEYMPPDMEEGWEGCLSVPGMMRGVVSRYAKKVRRYSGYDQFGAKKIDRVAEGFHARVVVQHEYDHLIGKLYPMRITDFTRRFGFTEVLFPGL

Secondary structure (DSSP, 8-state):
----PPPPPPTT-GGGGSPPBPP-S-S-HHHHHHHHHHHHHHHHTT-SEEEGGGGT--BSEEEEEES--SSSTTPPPEEEEEEEEEEEEE--S-EEEEEE--TTSTTEEEEEEEESEEEEEEE-TTS-EEEEEEEHHHHHHHHHHHHHHTT--GGGT---TTSEEEHHHH-TT-/----PPPPPPTT-GGGGSPPBPP--SS-HHHHHHHHHHHHHHHHTT-SEEEGGGGT--BSEEEEEES--SSSTTPPPEEEEEEEEEEEEE--S-EEEEEE--TTSTTEEEEEEEESEEEEEEE-TTS-EEEEEEEHHHHHHHHHHHHHHTT--GGGT-S-GGGEEEHHHH-TT-

Foldseek 3Di:
DDDDQQAFAAPVPCLLQAAADADDDFDDPVLVVLVVSLVVRCVVLQHQKAASSRRPHRYQKIWGWDCATVVCRVDHTADTDIFGPKDKAADDDDKDWDWDDDPNHPFKIFIAIGGQKMWMWGAHRRRHIDTDIDGDPNRVVVVQRSCSNNRDHRVVRGDDVVGMDGCCVVPVVD/DDDDQQDFAAPPPCLLQAAADADDDFDDPVLVVLVVSLVVNCVVLQHQKAASSRSPHRFQKIWGWDCATPVCRVDHTADTAIFGPKDKAADDDDKDWDWDDDPNHPFKIFIAIDGQKMWMWGAHRRRHIDTDIDGDPNRVVVVQRNCSNNRDHRVVRDDDCVGMDGCCVVPVVD